Protein AF-A0A0C5EHD9-F1 (afdb_monomer_lite)

Sequence (190 aa):
MLLEYIDVTRSIQIRRLKRRKIGFKDLDWLFCTREGFKMAPSTVSQLFSDLRAEAGLTERVSAHMLRHRYITLQVMARLRSLSSRGSIGVEALTTVLSKVASLSGHSSLDSMWRYVDWAYEELEVEYKDSANVAAEAMSVIEALMGEAKSSENRALAESILIVKEALLQLRTKSYELPSVVAHSLRGSAT

pLDDT: mean 83.18, std 13.81, range [35.44, 97.44]

Radius of gyration: 26.2 Å; chains: 1; bounding box: 70×34×64 Å

Secondary structure (DSSP, 8-state):
-HHHIIIIIIHHHHHHHHHH-TT------SSB-TTSSBPPHHHHHHHHHHHHHHTT--S---HHHHHHHHHHHHHHHHHHHHHTTS---HHHHHHHHHHHHHHHT-S-SGGGHHHHHHHHHHHHHHHHHHHHHHHHHHHHHHHHHHHHHHTT-HHHHHHHHHHHHHHHHHHHTS--PPPGGGSTTTTT--

Structure (mmCIF, N/CA/C/O backbone):
data_AF-A0A0C5EHD9-F1
#
_entry.id   AF-A0A0C5EHD9-F1
#
loop_
_atom_site.group_PDB
_atom_site.id
_atom_site.type_symbol
_atom_site.label_atom_id
_atom_site.label_alt_id
_atom_site.label_comp_id
_atom_site.label_asym_id
_atom_site.label_entity_id
_atom_site.label_seq_id
_atom_site.pdbx_PDB_ins_code
_atom_site.Cartn_x
_atom_site.Cartn_y
_atom_site.Cartn_z
_atom_site.occupancy
_atom_site.B_iso_or_equiv
_atom_site.auth_seq_id
_atom_site.auth_comp_id
_atom_site.auth_asym_id
_atom_site.auth_atom_id
_atom_site.pdbx_PDB_model_num
ATOM 1 N N . MET A 1 1 ? -6.477 -11.840 -16.242 1.00 62.47 1 MET A N 1
ATOM 2 C CA . MET A 1 1 ? -5.839 -10.519 -16.015 1.00 62.47 1 MET A CA 1
ATOM 3 C C . MET A 1 1 ? -4.345 -10.458 -16.345 1.00 62.47 1 MET A C 1
ATOM 5 O O . MET A 1 1 ? -4.051 -9.958 -17.417 1.00 62.47 1 MET A O 1
ATOM 9 N N . LEU A 1 2 ? -3.384 -10.931 -15.527 1.00 67.69 2 LEU A N 1
ATOM 10 C CA . LEU A 1 2 ? -1.952 -10.776 -15.887 1.00 67.69 2 LEU A CA 1
ATOM 11 C C . LEU A 1 2 ? -1.511 -11.731 -17.011 1.00 67.69 2 LEU A C 1
ATOM 13 O O . LEU A 1 2 ? -0.945 -11.287 -18.003 1.00 67.69 2 LEU A O 1
ATOM 17 N N . LEU A 1 3 ? -1.822 -13.025 -16.882 1.00 75.56 3 LEU A N 1
ATOM 18 C CA . LEU A 1 3 ? -1.534 -14.029 -17.918 1.00 75.56 3 LEU A CA 1
ATOM 19 C C . LEU A 1 3 ? -2.230 -13.680 -19.237 1.00 75.56 3 LEU A C 1
ATOM 21 O O . LEU A 1 3 ? -1.619 -13.676 -20.290 1.00 75.56 3 LEU A O 1
ATOM 25 N N . GLU A 1 4 ? -3.476 -13.231 -19.154 1.00 82.19 4 GLU A N 1
ATOM 26 C CA . GLU A 1 4 ? -4.246 -12.751 -20.302 1.00 82.19 4 GLU A CA 1
ATOM 27 C C . GLU A 1 4 ? -3.599 -11.544 -21.002 1.00 82.19 4 GLU A C 1
ATOM 29 O O . GLU A 1 4 ? -3.536 -11.499 -22.228 1.00 82.19 4 GLU A O 1
ATOM 34 N N . TYR A 1 5 ? -3.043 -10.587 -20.252 1.00 81.62 5 TYR A N 1
ATOM 35 C CA . TYR A 1 5 ? -2.272 -9.496 -20.847 1.00 81.62 5 T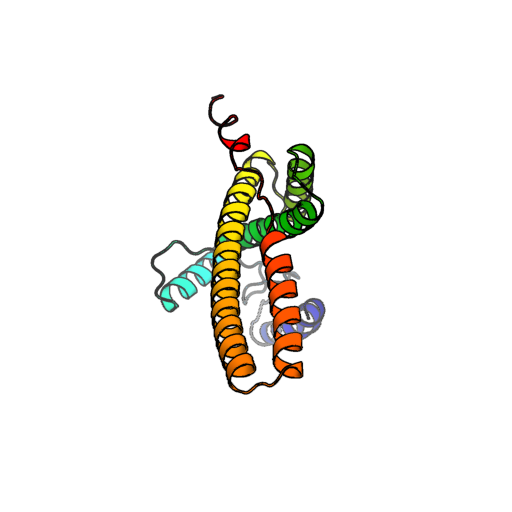YR A CA 1
ATOM 36 C C . TYR A 1 5 ? -1.020 -10.011 -21.577 1.00 81.62 5 TYR A C 1
ATOM 38 O O . TYR A 1 5 ? -0.730 -9.569 -22.692 1.00 81.62 5 TYR A O 1
ATOM 46 N N . ILE A 1 6 ? -0.287 -10.942 -20.960 1.00 81.94 6 ILE A N 1
ATOM 47 C CA . ILE A 1 6 ? 0.942 -11.522 -21.518 1.00 81.94 6 ILE A CA 1
ATOM 48 C C . ILE A 1 6 ? 0.629 -12.324 -22.788 1.00 81.94 6 ILE A C 1
ATOM 50 O O . ILE A 1 6 ? 1.285 -12.150 -23.814 1.00 81.94 6 ILE A O 1
ATOM 54 N N . ASP A 1 7 ? -0.401 -13.156 -22.753 1.00 83.50 7 ASP A N 1
ATOM 55 C CA . ASP A 1 7 ? -0.684 -14.098 -23.831 1.00 83.50 7 ASP A CA 1
ATOM 56 C C . ASP A 1 7 ? -1.449 -13.437 -24.980 1.00 83.50 7 ASP A C 1
ATOM 58 O O . ASP A 1 7 ? -1.217 -13.743 -26.153 1.00 83.50 7 ASP A O 1
ATOM 62 N N . VAL A 1 8 ? -2.327 -12.477 -24.679 1.00 86.62 8 VAL A N 1
ATOM 63 C CA . VAL A 1 8 ? -3.202 -11.840 -25.672 1.00 86.62 8 VAL A CA 1
ATOM 64 C C . VAL A 1 8 ? -2.672 -10.468 -26.070 1.00 86.62 8 VAL A C 1
ATOM 66 O O . VAL A 1 8 ? -2.323 -10.235 -27.229 1.00 86.62 8 VAL A O 1
ATOM 69 N N . THR A 1 9 ? -2.578 -9.537 -25.124 1.00 85.94 9 THR A N 1
ATOM 70 C CA . THR A 1 9 ? -2.268 -8.136 -25.442 1.00 85.94 9 THR A CA 1
ATOM 71 C C . THR A 1 9 ? -0.843 -7.975 -25.963 1.00 85.94 9 THR A C 1
ATOM 73 O O . THR A 1 9 ? -0.639 -7.362 -27.019 1.00 85.94 9 THR A O 1
ATOM 76 N N . ARG A 1 10 ? 0.148 -8.563 -25.279 1.00 87.19 10 ARG A N 1
ATOM 77 C CA . ARG A 1 10 ? 1.548 -8.522 -25.729 1.00 87.19 10 ARG A CA 1
ATOM 78 C C . ARG A 1 10 ? 1.692 -9.212 -27.082 1.00 87.19 10 ARG A C 1
ATOM 80 O O . ARG A 1 10 ? 2.280 -8.627 -27.990 1.00 87.19 10 ARG A O 1
ATOM 87 N N . SER A 1 11 ? 1.122 -10.406 -27.266 1.00 86.31 11 SER A N 1
ATOM 88 C CA . SER A 1 11 ? 1.258 -11.143 -28.531 1.00 86.31 11 SER A CA 1
ATOM 89 C C . SER A 1 11 ? 0.690 -10.363 -29.726 1.00 86.31 11 SER A C 1
ATOM 91 O O . SER A 1 11 ? 1.318 -10.313 -30.789 1.00 86.31 11 SER A O 1
ATOM 93 N N . ILE A 1 12 ? -0.438 -9.665 -29.549 1.00 89.19 12 ILE A N 1
ATOM 94 C CA . ILE A 1 12 ? -1.011 -8.770 -30.563 1.00 89.19 12 ILE A CA 1
ATOM 95 C C . ILE A 1 12 ? -0.055 -7.613 -30.880 1.00 89.19 12 ILE A C 1
ATOM 97 O O . ILE A 1 12 ? 0.177 -7.319 -32.058 1.00 89.19 12 ILE A O 1
ATOM 101 N N . GLN A 1 13 ? 0.515 -6.956 -29.866 1.00 88.25 13 GLN A N 1
ATOM 102 C CA . GLN A 1 13 ? 1.453 -5.851 -30.082 1.00 88.25 13 GLN A CA 1
ATOM 103 C C . GLN A 1 13 ? 2.728 -6.303 -30.801 1.00 88.25 13 GLN A C 1
ATOM 105 O O . GLN A 1 13 ? 3.129 -5.676 -31.781 1.00 88.25 13 GLN A O 1
ATOM 110 N N . ILE A 1 14 ? 3.311 -7.429 -30.393 1.00 89.06 14 ILE A N 1
ATOM 111 C CA . ILE A 1 14 ? 4.497 -8.004 -31.035 1.00 89.06 14 ILE A CA 1
ATOM 112 C C . ILE A 1 14 ? 4.215 -8.337 -32.503 1.00 89.06 14 ILE A C 1
ATOM 114 O O . ILE A 1 14 ? 4.997 -7.973 -33.381 1.00 89.06 14 ILE A O 1
ATOM 118 N N . ARG A 1 15 ? 3.072 -8.970 -32.808 1.00 89.06 15 ARG A N 1
ATOM 119 C CA . ARG A 1 15 ? 2.665 -9.251 -34.198 1.00 89.06 15 ARG A CA 1
ATOM 120 C C . ARG A 1 15 ? 2.550 -7.970 -35.027 1.00 89.06 15 ARG A C 1
ATOM 122 O O . ARG A 1 15 ? 2.913 -7.980 -36.201 1.00 89.06 15 ARG A O 1
ATOM 129 N N . ARG A 1 16 ? 2.057 -6.872 -34.441 1.00 89.25 16 ARG A N 1
ATOM 130 C CA . ARG A 1 16 ? 1.984 -5.560 -35.111 1.00 89.25 16 ARG A CA 1
ATOM 131 C C . ARG A 1 16 ? 3.375 -4.970 -35.358 1.00 89.25 16 ARG A C 1
ATOM 133 O O . ARG A 1 16 ? 3.613 -4.461 -36.449 1.00 89.25 16 ARG A O 1
ATOM 140 N N . LEU A 1 17 ? 4.287 -5.059 -34.391 1.00 89.31 17 LEU A N 1
ATOM 141 C CA . LEU A 1 17 ? 5.658 -4.550 -34.520 1.00 89.31 17 LEU A CA 1
ATOM 142 C C . LEU A 1 17 ? 6.466 -5.336 -35.562 1.00 89.31 17 LEU A C 1
ATOM 144 O O . LEU A 1 17 ? 7.068 -4.715 -36.438 1.00 89.31 17 LEU A O 1
ATOM 148 N N . LYS A 1 18 ? 6.373 -6.675 -35.555 1.00 89.12 18 LYS A N 1
ATOM 149 C CA . LYS A 1 18 ? 6.997 -7.562 -36.558 1.00 89.12 18 LYS A CA 1
ATOM 150 C C . LYS A 1 18 ? 6.604 -7.198 -37.992 1.00 89.12 18 LYS A C 1
ATOM 152 O O . LYS A 1 18 ? 7.449 -7.215 -38.876 1.00 89.12 18 LYS A O 1
ATOM 157 N N . ARG A 1 19 ? 5.334 -6.844 -38.226 1.00 88.56 19 ARG A N 1
ATOM 158 C CA . ARG A 1 19 ? 4.851 -6.439 -39.561 1.00 88.56 19 ARG A CA 1
ATOM 159 C C . ARG A 1 19 ? 5.320 -5.048 -39.983 1.00 88.56 19 ARG A C 1
ATOM 161 O O . ARG A 1 19 ? 5.456 -4.800 -41.172 1.00 88.56 19 ARG A O 1
ATOM 168 N N . ARG A 1 20 ? 5.493 -4.124 -39.033 1.00 86.25 20 ARG A N 1
ATOM 169 C CA . ARG A 1 20 ? 5.778 -2.708 -39.321 1.00 86.25 20 ARG A CA 1
ATOM 170 C C . ARG A 1 20 ? 7.266 -2.391 -39.436 1.00 86.25 20 ARG A C 1
ATOM 172 O O . ARG A 1 20 ? 7.603 -1.404 -40.080 1.00 86.25 20 ARG A O 1
ATOM 179 N N . LYS A 1 21 ? 8.143 -3.162 -38.785 1.00 82.25 21 LYS A N 1
ATOM 180 C CA . LYS A 1 21 ? 9.564 -2.820 -38.655 1.00 82.25 21 LYS A CA 1
ATOM 181 C C . LYS A 1 21 ? 10.464 -3.969 -39.098 1.00 82.25 21 LYS A C 1
ATOM 183 O O . LYS A 1 21 ? 10.548 -5.003 -38.438 1.00 82.25 21 LYS A O 1
ATOM 188 N N . ILE A 1 22 ? 11.181 -3.742 -40.196 1.00 77.81 22 ILE A N 1
ATOM 189 C CA . ILE A 1 22 ? 12.246 -4.631 -40.665 1.00 77.81 22 ILE A CA 1
ATOM 190 C C . ILE A 1 22 ? 13.335 -4.678 -39.582 1.00 77.81 22 ILE A C 1
ATOM 192 O O . ILE A 1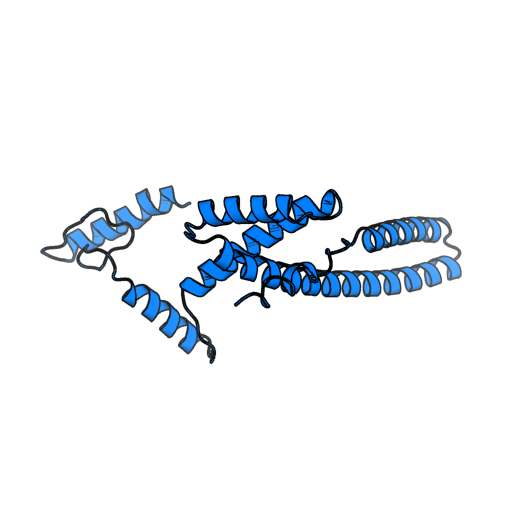 22 ? 13.771 -3.639 -39.088 1.00 77.81 22 ILE A O 1
ATOM 196 N N . GLY A 1 23 ? 13.736 -5.885 -39.177 1.00 81.00 23 GLY A N 1
ATOM 197 C CA . GLY A 1 23 ? 14.763 -6.096 -38.150 1.00 81.00 23 GLY A CA 1
ATOM 198 C C . GLY A 1 23 ? 14.263 -6.137 -36.701 1.00 81.00 23 GLY A C 1
ATOM 199 O O . GLY A 1 23 ? 15.088 -6.236 -35.795 1.00 81.00 23 GLY A O 1
ATOM 200 N N . PHE A 1 24 ? 12.948 -6.098 -36.454 1.00 87.88 24 PHE A N 1
ATOM 201 C CA . PHE A 1 24 ? 12.396 -6.358 -35.120 1.00 87.88 24 PHE A CA 1
ATOM 202 C C . PHE A 1 24 ? 12.767 -7.770 -34.633 1.00 87.88 24 PHE A C 1
ATOM 204 O O . PHE A 1 24 ? 12.540 -8.751 -35.347 1.00 87.88 24 PHE A O 1
ATOM 211 N N . LYS A 1 25 ? 13.278 -7.885 -33.400 1.00 86.88 25 LYS A N 1
ATOM 212 C CA . LYS A 1 25 ? 13.608 -9.170 -32.766 1.00 86.88 25 LYS A CA 1
ATOM 213 C C . LYS A 1 25 ? 12.867 -9.310 -31.445 1.00 86.88 25 LYS A C 1
ATOM 215 O O . LYS A 1 25 ? 13.070 -8.516 -30.537 1.00 86.88 25 LYS A O 1
ATOM 220 N N . ASP A 1 26 ? 12.032 -10.337 -31.336 1.00 89.31 26 ASP A N 1
ATOM 221 C CA . ASP A 1 26 ? 11.373 -10.672 -30.074 1.00 89.31 26 ASP A CA 1
ATOM 222 C C . ASP A 1 26 ? 12.341 -11.481 -29.206 1.00 89.31 26 ASP A C 1
ATOM 224 O O . ASP A 1 26 ? 12.677 -12.606 -29.563 1.00 89.31 26 ASP A O 1
ATOM 228 N N . LEU A 1 27 ? 12.830 -10.882 -28.120 1.00 89.69 27 LEU A N 1
ATOM 229 C CA . LEU A 1 27 ? 13.724 -11.526 -27.147 1.00 89.69 27 LEU A CA 1
ATOM 230 C C . LEU A 1 27 ? 12.968 -11.962 -25.879 1.00 89.69 27 LEU A C 1
ATOM 232 O O . LEU A 1 27 ? 13.560 -12.034 -24.806 1.00 89.69 27 LEU A O 1
ATOM 236 N N . ASP A 1 28 ? 11.649 -12.149 -25.984 1.00 88.19 28 ASP A N 1
ATOM 237 C CA . ASP A 1 28 ? 10.752 -12.602 -24.912 1.00 88.19 28 ASP A CA 1
ATOM 238 C C . ASP A 1 28 ? 10.717 -11.722 -23.651 1.00 88.19 28 ASP A C 1
ATOM 240 O O . ASP A 1 28 ? 10.179 -12.096 -22.609 1.00 88.19 28 ASP A O 1
ATOM 244 N N . TRP A 1 29 ? 11.196 -10.479 -23.746 1.00 90.62 29 TRP A N 1
ATOM 245 C CA . TRP A 1 29 ? 10.979 -9.489 -22.696 1.00 90.62 29 TRP A CA 1
ATOM 246 C C . TRP A 1 29 ? 9.499 -9.112 -22.624 1.00 90.62 29 TRP A C 1
ATOM 248 O O . TRP A 1 29 ? 8.881 -8.755 -23.634 1.00 90.62 29 TRP A O 1
ATOM 258 N N . LEU A 1 30 ? 8.930 -9.148 -21.415 1.00 88.31 30 LEU A N 1
ATOM 259 C CA . LEU A 1 30 ? 7.560 -8.692 -21.176 1.00 88.31 30 LEU A CA 1
ATOM 260 C C . LEU A 1 30 ? 7.418 -7.196 -21.483 1.00 88.31 30 LEU A C 1
ATOM 262 O O . LEU A 1 30 ? 6.511 -6.796 -22.208 1.00 88.31 30 LEU A O 1
ATOM 266 N N . PHE A 1 31 ? 8.355 -6.393 -20.978 1.00 88.81 31 PHE A N 1
ATOM 267 C CA . PHE A 1 31 ? 8.463 -4.977 -21.301 1.00 88.81 31 PHE A CA 1
ATOM 268 C C . PHE A 1 31 ? 9.651 -4.748 -22.232 1.00 88.81 31 PHE A C 1
ATOM 270 O O . PHE A 1 31 ? 10.812 -4.884 -21.830 1.00 88.81 31 PHE A O 1
ATOM 277 N N . CYS A 1 32 ? 9.354 -4.398 -23.478 1.00 88.50 32 CYS A N 1
ATOM 278 C CA . CYS A 1 32 ? 10.352 -4.211 -24.517 1.00 88.50 32 CYS A CA 1
ATOM 279 C C . CYS A 1 32 ? 10.203 -2.861 -25.224 1.00 88.50 32 CYS A C 1
ATOM 281 O O . CYS A 1 32 ? 9.137 -2.242 -25.219 1.00 88.50 32 CYS A O 1
ATOM 283 N N . THR A 1 33 ? 11.278 -2.407 -25.862 1.00 89.00 33 THR A N 1
ATOM 284 C CA . THR A 1 33 ? 11.243 -1.253 -26.762 1.00 89.00 33 THR A CA 1
ATOM 285 C C . THR A 1 33 ? 10.509 -1.607 -28.061 1.00 89.00 33 THR A C 1
ATOM 287 O O . THR A 1 33 ? 10.153 -2.763 -28.312 1.00 89.00 33 THR A O 1
ATOM 290 N N . ARG A 1 34 ? 10.311 -0.620 -28.943 1.00 87.19 34 ARG A N 1
ATOM 291 C CA . ARG A 1 34 ? 9.690 -0.839 -30.263 1.00 87.19 34 ARG A CA 1
ATOM 292 C C . ARG A 1 34 ? 10.542 -1.713 -31.193 1.00 87.19 34 ARG A C 1
ATOM 294 O O . ARG A 1 34 ? 10.043 -2.176 -32.212 1.00 87.19 34 ARG A O 1
ATOM 301 N N . GLU A 1 35 ? 11.807 -1.926 -30.852 1.00 88.06 35 GLU A N 1
ATOM 302 C CA . GLU A 1 35 ? 12.767 -2.798 -31.533 1.00 88.06 35 GLU A CA 1
ATOM 303 C C . GLU A 1 35 ? 12.764 -4.229 -30.968 1.00 88.06 35 GLU A C 1
ATOM 305 O O . GLU A 1 35 ? 13.301 -5.129 -31.612 1.00 88.06 35 GLU A O 1
ATOM 310 N N . GLY A 1 36 ? 12.152 -4.434 -29.794 1.00 87.56 36 GLY A N 1
ATOM 311 C CA . GLY A 1 36 ? 12.081 -5.720 -29.094 1.00 87.56 36 GLY A CA 1
ATOM 312 C C . GLY A 1 36 ? 13.193 -5.957 -28.063 1.00 87.56 36 GLY A C 1
ATOM 313 O O . GLY A 1 36 ? 13.245 -7.015 -27.434 1.00 87.56 36 GLY A O 1
ATOM 314 N N . PHE A 1 37 ? 14.051 -4.962 -27.819 1.00 90.12 37 PHE A N 1
ATOM 315 C CA . PHE A 1 37 ? 15.048 -5.012 -26.746 1.00 90.12 37 PHE A CA 1
ATOM 316 C C . PHE A 1 37 ? 14.419 -4.790 -25.371 1.00 90.12 37 PHE A C 1
ATOM 318 O O . PHE A 1 37 ? 13.337 -4.218 -25.258 1.00 90.12 37 PHE A O 1
ATOM 325 N N . LYS A 1 38 ? 15.120 -5.199 -24.310 1.00 93.50 38 LYS A N 1
ATOM 326 C CA . LYS A 1 38 ? 14.713 -4.932 -22.926 1.00 93.50 38 LYS A CA 1
ATOM 327 C C . LYS A 1 38 ? 14.526 -3.429 -22.708 1.00 93.50 38 LYS A C 1
ATOM 329 O O . LYS A 1 38 ? 15.408 -2.639 -23.037 1.00 93.50 38 LYS A O 1
ATOM 334 N N . MET A 1 39 ? 13.398 -3.042 -22.119 1.00 93.69 39 MET A N 1
ATOM 335 C CA . MET A 1 39 ? 13.168 -1.652 -21.730 1.00 93.69 39 MET A CA 1
ATOM 336 C C . MET A 1 39 ? 14.191 -1.203 -20.676 1.00 93.69 39 MET A C 1
ATOM 338 O O . MET A 1 39 ? 14.454 -1.917 -19.703 1.00 93.69 39 MET A O 1
ATOM 342 N N . ALA A 1 40 ? 14.763 -0.014 -20.864 1.00 94.56 40 ALA A N 1
ATOM 343 C CA . ALA A 1 40 ? 15.726 0.548 -19.927 1.00 94.56 40 ALA A CA 1
ATOM 344 C C . ALA A 1 40 ? 15.027 1.043 -18.644 1.00 94.56 40 ALA A C 1
ATOM 346 O O . ALA A 1 40 ? 13.927 1.595 -18.722 1.00 94.56 40 ALA A O 1
ATOM 347 N N . PRO A 1 41 ? 15.660 0.931 -17.460 1.00 94.12 41 PRO A N 1
ATOM 348 C CA . PRO A 1 41 ? 15.107 1.490 -16.223 1.00 94.12 41 PRO A CA 1
ATOM 349 C C . PRO A 1 41 ? 14.845 3.000 -16.303 1.00 94.12 41 PRO A C 1
ATOM 351 O O . PRO A 1 41 ? 13.863 3.484 -15.747 1.00 94.12 41 PRO A O 1
ATOM 354 N N . SER A 1 42 ? 15.682 3.736 -17.044 1.00 95.56 42 SER A N 1
ATOM 355 C CA . SER A 1 42 ? 15.513 5.175 -17.278 1.00 95.56 42 SER A CA 1
ATOM 356 C C . SER A 1 42 ? 14.195 5.512 -17.970 1.00 95.56 42 SER A C 1
ATOM 358 O O . SER A 1 42 ? 13.625 6.557 -17.680 1.00 95.56 42 SER A O 1
ATOM 360 N N . THR A 1 43 ? 13.665 4.621 -18.816 1.00 95.19 43 THR A N 1
ATOM 361 C CA . THR A 1 43 ? 12.347 4.796 -19.437 1.00 95.19 43 THR A CA 1
ATOM 362 C C . THR A 1 43 ? 11.248 4.848 -18.380 1.00 95.19 43 THR A C 1
ATOM 364 O O . THR A 1 43 ? 10.396 5.725 -18.434 1.00 95.19 43 THR A O 1
ATOM 367 N N . VAL A 1 44 ? 11.284 3.959 -17.382 1.00 94.81 44 VAL A N 1
ATOM 368 C CA . VAL A 1 44 ? 10.308 3.979 -16.280 1.00 94.81 44 VAL A CA 1
ATOM 369 C C . VAL A 1 44 ? 10.476 5.243 -15.443 1.00 94.81 44 VAL A C 1
ATOM 371 O O . VAL A 1 44 ? 9.487 5.891 -15.125 1.00 94.81 44 VAL A O 1
ATOM 374 N N . SER A 1 45 ? 11.713 5.630 -15.123 1.00 94.88 45 SER A N 1
ATOM 375 C CA . SER A 1 45 ? 11.970 6.881 -14.400 1.00 94.88 45 SER A CA 1
ATOM 376 C C . SER A 1 45 ? 11.408 8.097 -15.140 1.00 94.88 45 SER A C 1
ATOM 378 O O . SER A 1 45 ? 10.760 8.930 -14.514 1.00 94.88 45 SER A O 1
ATOM 380 N N . GLN A 1 46 ? 11.598 8.167 -16.462 1.00 95.56 46 GLN A N 1
ATOM 381 C CA . GLN A 1 46 ? 11.070 9.251 -17.286 1.00 95.56 46 GLN A CA 1
ATOM 382 C C . GLN A 1 46 ? 9.541 9.274 -17.274 1.00 95.56 46 GLN A C 1
ATOM 384 O O . GLN A 1 46 ? 8.971 10.331 -17.045 1.00 95.56 46 GLN A O 1
ATOM 389 N N . LEU A 1 47 ? 8.880 8.117 -17.404 1.00 95.69 47 LEU A N 1
ATOM 390 C CA . LEU A 1 47 ? 7.417 8.042 -17.323 1.00 95.69 47 LEU A CA 1
ATOM 391 C C . LEU A 1 47 ? 6.880 8.622 -16.005 1.00 95.69 47 LEU A C 1
ATOM 393 O O . LEU A 1 47 ? 5.882 9.333 -16.012 1.00 95.69 47 LEU A O 1
ATOM 397 N N . PHE A 1 48 ? 7.540 8.358 -14.872 1.00 96.25 48 PHE A N 1
ATOM 398 C CA . PHE A 1 48 ? 7.146 8.953 -13.588 1.00 96.25 48 PHE A CA 1
ATOM 399 C C . PHE A 1 48 ? 7.427 10.459 -13.522 1.00 96.25 48 PHE A C 1
ATOM 401 O O . PHE A 1 48 ? 6.638 11.181 -12.916 1.00 96.25 48 PHE A O 1
ATOM 408 N N . SER A 1 49 ? 8.513 10.942 -14.133 1.00 95.19 49 SER A N 1
ATOM 409 C CA . SER A 1 49 ? 8.776 12.384 -14.249 1.00 95.19 49 SER A CA 1
ATOM 410 C C . SER A 1 49 ? 7.724 13.092 -15.104 1.00 95.19 49 SER A C 1
ATOM 412 O O . SER A 1 49 ? 7.255 14.157 -14.713 1.00 95.19 49 SER A O 1
ATOM 414 N N . ASP A 1 50 ? 7.316 12.489 -16.221 1.00 96.44 50 ASP A N 1
ATOM 415 C CA . ASP A 1 50 ? 6.284 13.036 -17.107 1.00 96.44 50 ASP A CA 1
ATOM 416 C C . ASP A 1 50 ? 4.927 13.078 -16.388 1.00 96.44 50 ASP A C 1
ATOM 418 O O . ASP A 1 50 ? 4.270 14.115 -16.361 1.00 96.44 50 ASP A O 1
ATOM 422 N N . LEU A 1 51 ? 4.548 11.985 -15.710 1.00 96.31 51 LEU A N 1
ATOM 423 C CA . LEU A 1 51 ? 3.330 11.928 -14.892 1.00 96.31 51 LEU A CA 1
ATOM 424 C C . LEU A 1 51 ? 3.332 12.967 -13.767 1.00 96.31 51 LEU A C 1
ATOM 426 O O . LEU A 1 51 ? 2.305 13.575 -13.487 1.00 96.31 51 LEU A O 1
ATOM 430 N N . ARG A 1 52 ? 4.481 13.174 -13.116 1.00 95.62 52 ARG A N 1
ATOM 431 C CA . ARG A 1 52 ? 4.639 14.194 -12.075 1.00 95.62 52 ARG A CA 1
ATOM 432 C C . ARG A 1 52 ? 4.405 15.597 -12.634 1.00 95.62 52 ARG A C 1
ATOM 434 O O . ARG A 1 52 ? 3.713 16.381 -11.988 1.00 95.62 52 ARG A O 1
ATOM 441 N N . ALA A 1 53 ? 4.996 15.906 -13.789 1.00 96.31 53 ALA A N 1
ATOM 442 C CA . ALA A 1 53 ? 4.851 17.206 -14.433 1.00 96.31 53 ALA A CA 1
ATOM 443 C C . ALA A 1 53 ? 3.391 17.467 -14.829 1.00 96.31 53 ALA A C 1
ATOM 445 O O . ALA A 1 53 ? 2.860 18.527 -14.513 1.00 96.31 53 ALA A O 1
ATOM 446 N N . GLU A 1 54 ? 2.733 16.473 -15.428 1.00 97.44 54 GLU A N 1
ATOM 447 C CA . GLU A 1 54 ? 1.324 16.558 -15.826 1.00 97.44 54 GLU A CA 1
ATOM 448 C C . GLU A 1 54 ? 0.385 16.724 -14.620 1.00 97.44 54 GLU A C 1
ATOM 450 O O . GLU A 1 54 ? -0.580 17.478 -14.669 1.00 97.44 54 GLU A O 1
ATOM 455 N N . ALA A 1 55 ? 0.690 16.060 -13.502 1.00 96.56 55 ALA A N 1
ATOM 456 C CA . ALA A 1 55 ? -0.084 16.172 -12.267 1.00 96.56 55 ALA A CA 1
ATOM 457 C C . ALA A 1 55 ? 0.191 17.465 -11.470 1.00 96.56 55 ALA A C 1
ATOM 459 O O . ALA A 1 55 ? -0.434 17.675 -10.432 1.00 96.56 55 ALA A O 1
ATOM 460 N N . GLY A 1 56 ? 1.136 18.311 -11.901 1.00 96.62 56 GLY A N 1
ATOM 461 C CA . GLY A 1 56 ? 1.508 19.538 -11.188 1.00 96.62 56 GLY A CA 1
ATOM 462 C C . GLY A 1 56 ? 2.199 19.303 -9.837 1.00 96.62 56 GLY A C 1
ATOM 463 O O . GLY A 1 56 ? 2.160 20.175 -8.970 1.00 96.62 56 GLY A O 1
ATOM 464 N N . LEU A 1 57 ? 2.822 18.137 -9.633 1.00 95.06 57 LEU A N 1
ATOM 465 C CA . LEU A 1 57 ? 3.435 17.761 -8.354 1.00 95.06 57 LEU A CA 1
ATOM 466 C C . LEU A 1 57 ? 4.869 18.295 -8.228 1.00 95.06 57 LEU A C 1
ATOM 468 O O . LEU A 1 57 ? 5.736 18.061 -9.081 1.00 95.06 57 LEU A O 1
ATOM 472 N N . THR A 1 58 ? 5.155 18.971 -7.116 1.00 93.50 58 THR A N 1
ATOM 473 C CA . THR A 1 58 ? 6.468 19.594 -6.868 1.00 93.50 58 THR A CA 1
ATOM 474 C C . THR A 1 58 ? 7.429 18.677 -6.117 1.00 93.50 58 THR A C 1
ATOM 476 O O . THR A 1 58 ? 8.641 18.886 -6.149 1.00 93.50 58 THR A O 1
ATOM 479 N N . GLU A 1 59 ? 6.922 17.605 -5.527 1.00 93.00 59 GLU A N 1
ATOM 480 C CA . GLU A 1 59 ? 7.662 16.640 -4.731 1.00 93.00 59 GLU A CA 1
ATOM 481 C C . GLU A 1 59 ? 8.368 15.603 -5.609 1.00 93.00 59 GLU A C 1
ATOM 483 O O . GLU A 1 59 ? 8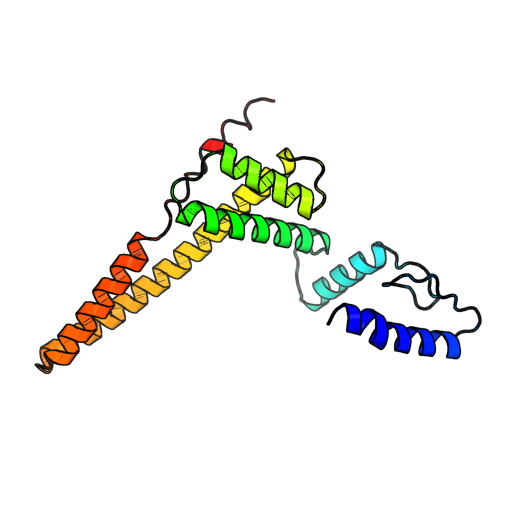.049 15.390 -6.780 1.00 93.00 59 GLU A O 1
ATOM 488 N N . ARG A 1 60 ? 9.351 14.899 -5.040 1.00 90.12 60 ARG A N 1
ATOM 489 C CA . ARG A 1 60 ? 9.991 13.778 -5.732 1.00 90.12 60 ARG A CA 1
ATOM 490 C C . ARG A 1 60 ? 8.963 12.666 -5.951 1.00 90.12 60 ARG A C 1
ATOM 492 O O . ARG A 1 60 ? 8.350 12.209 -4.998 1.00 90.12 60 ARG A O 1
ATOM 499 N N . VAL A 1 61 ? 8.859 12.181 -7.187 1.00 92.62 61 VAL A N 1
ATOM 500 C CA . VAL A 1 61 ? 8.001 11.054 -7.578 1.00 92.62 61 VAL A CA 1
ATOM 501 C C . VAL A 1 61 ? 8.848 10.034 -8.335 1.00 92.62 61 VAL A C 1
ATOM 503 O O . VAL A 1 61 ? 9.623 10.390 -9.220 1.00 92.62 61 VAL A O 1
ATOM 506 N N . SER A 1 62 ? 8.759 8.756 -7.963 1.00 94.88 62 SER A N 1
ATOM 507 C CA . SER A 1 62 ? 9.461 7.672 -8.660 1.00 94.88 62 SER A CA 1
ATOM 508 C C . SER A 1 62 ? 8.780 6.325 -8.441 1.00 94.88 62 SER A C 1
ATOM 510 O O . SER A 1 62 ? 8.118 6.114 -7.425 1.00 94.88 62 SER A O 1
ATOM 512 N N . ALA A 1 63 ? 9.036 5.365 -9.332 1.00 93.75 63 ALA A N 1
ATOM 513 C CA . ALA A 1 63 ? 8.563 3.990 -9.170 1.00 93.75 63 ALA A CA 1
ATOM 514 C C . ALA A 1 63 ? 9.013 3.347 -7.840 1.00 93.75 63 ALA A C 1
ATOM 516 O O . ALA A 1 63 ? 8.307 2.511 -7.279 1.00 93.75 63 ALA A O 1
ATOM 517 N N . HIS A 1 64 ? 10.167 3.753 -7.295 1.00 92.25 64 HIS A N 1
ATOM 518 C CA . HIS A 1 64 ? 10.664 3.234 -6.018 1.00 92.25 64 HIS A CA 1
ATOM 519 C C . HIS A 1 64 ? 9.784 3.650 -4.826 1.00 92.25 64 HIS A C 1
ATOM 521 O O . HIS A 1 64 ? 9.682 2.915 -3.848 1.00 92.25 64 HIS A O 1
ATOM 527 N N . MET A 1 65 ? 9.068 4.774 -4.920 1.00 92.19 65 MET A N 1
ATOM 528 C CA . MET A 1 65 ? 8.114 5.179 -3.881 1.00 92.19 65 MET A CA 1
ATOM 529 C C . MET A 1 65 ? 6.895 4.261 -3.829 1.00 92.19 65 MET A C 1
ATOM 531 O O . MET A 1 65 ? 6.404 3.974 -2.742 1.00 92.19 65 MET A O 1
ATOM 535 N N . LEU A 1 66 ? 6.460 3.712 -4.968 1.00 93.19 66 LEU A N 1
ATOM 536 C CA . LEU A 1 66 ? 5.416 2.684 -4.975 1.00 93.19 66 LEU A CA 1
ATOM 537 C C . LEU A 1 66 ? 5.886 1.406 -4.278 1.00 93.19 66 LEU A C 1
ATOM 539 O O . LEU A 1 66 ? 5.106 0.768 -3.574 1.00 93.19 66 LEU A O 1
ATOM 543 N N . ARG A 1 67 ? 7.171 1.053 -4.417 1.00 92.00 67 ARG A N 1
ATOM 544 C CA . ARG A 1 67 ? 7.768 -0.049 -3.654 1.00 92.00 67 ARG A CA 1
ATOM 545 C C . ARG A 1 67 ? 7.740 0.246 -2.154 1.00 92.00 67 ARG A C 1
ATOM 547 O O . ARG A 1 67 ? 7.329 -0.633 -1.401 1.00 92.00 67 ARG A O 1
ATOM 554 N N . HIS A 1 68 ? 8.118 1.452 -1.725 1.00 92.81 68 HIS A N 1
ATOM 555 C CA . HIS A 1 68 ? 8.002 1.846 -0.319 1.00 92.81 68 HIS A CA 1
ATOM 556 C C . HIS A 1 68 ? 6.555 1.739 0.179 1.00 92.81 68 HIS A C 1
ATOM 558 O O . HIS A 1 68 ? 6.315 1.067 1.178 1.00 92.81 68 HIS A O 1
ATOM 564 N N . ARG A 1 69 ? 5.586 2.297 -0.563 1.00 94.31 69 ARG A N 1
ATOM 565 C CA . ARG A 1 69 ? 4.161 2.238 -0.203 1.00 94.31 69 ARG A CA 1
ATOM 566 C C . ARG A 1 69 ? 3.656 0.804 -0.097 1.00 94.31 69 ARG A C 1
ATOM 568 O O . ARG A 1 69 ? 2.975 0.473 0.866 1.00 94.31 69 ARG A O 1
ATOM 575 N N . TYR A 1 70 ? 4.010 -0.053 -1.054 1.00 94.88 70 TYR A N 1
ATOM 576 C CA . TYR A 1 70 ? 3.660 -1.470 -1.010 1.00 94.88 70 TYR A CA 1
ATOM 577 C C . TYR A 1 70 ? 4.156 -2.122 0.284 1.00 94.88 70 TYR A C 1
ATOM 579 O O . TYR A 1 70 ? 3.393 -2.814 0.951 1.00 94.88 70 TYR A O 1
ATOM 587 N N . ILE A 1 71 ? 5.409 -1.880 0.668 1.00 94.69 71 ILE A N 1
ATOM 588 C CA . ILE A 1 71 ? 5.992 -2.471 1.876 1.00 94.69 71 ILE A CA 1
ATOM 589 C C . ILE A 1 71 ? 5.292 -1.955 3.130 1.00 94.69 71 ILE A C 1
ATOM 591 O O . ILE A 1 71 ? 4.896 -2.777 3.955 1.00 94.69 71 ILE A O 1
ATOM 595 N N . THR A 1 72 ? 5.072 -0.641 3.246 1.00 94.38 72 THR A N 1
ATOM 596 C CA . THR A 1 72 ? 4.319 -0.052 4.363 1.00 94.38 72 THR A CA 1
ATOM 597 C C . THR A 1 72 ? 2.945 -0.706 4.496 1.00 94.38 72 THR A C 1
ATOM 599 O O . THR A 1 72 ? 2.608 -1.194 5.569 1.00 94.38 72 THR A O 1
ATOM 602 N N . LEU A 1 73 ? 2.189 -0.843 3.400 1.00 94.62 73 LEU A N 1
ATOM 603 C CA . LEU A 1 73 ? 0.873 -1.496 3.415 1.00 94.62 73 LEU A CA 1
ATOM 604 C C . LEU A 1 73 ? 0.947 -2.971 3.843 1.00 94.62 73 LEU A C 1
ATOM 606 O O . LEU A 1 73 ? 0.083 -3.454 4.574 1.00 94.62 73 LEU A O 1
ATOM 610 N N . GLN A 1 74 ? 1.985 -3.699 3.420 1.00 95.25 74 GLN A N 1
ATOM 611 C CA . GLN A 1 74 ? 2.203 -5.083 3.849 1.00 95.25 74 GLN A CA 1
ATOM 612 C C . GLN A 1 74 ? 2.511 -5.182 5.350 1.00 95.25 74 GLN A C 1
ATOM 614 O O . GLN A 1 74 ? 2.063 -6.138 5.996 1.00 95.25 74 GLN A O 1
ATOM 619 N N . VAL A 1 75 ? 3.261 -4.224 5.901 1.00 93.50 75 VAL A N 1
ATOM 620 C CA . VAL A 1 75 ? 3.523 -4.124 7.342 1.00 93.50 75 VAL A CA 1
ATOM 621 C C . VAL A 1 75 ? 2.231 -3.775 8.079 1.00 93.50 75 VAL A C 1
ATOM 623 O O . VAL A 1 75 ? 1.827 -4.549 8.942 1.00 93.50 75 VAL A O 1
ATOM 626 N N . MET A 1 76 ? 1.518 -2.718 7.674 1.00 91.44 76 MET A N 1
ATOM 627 C CA . MET A 1 76 ? 0.234 -2.304 8.260 1.00 91.44 76 MET A CA 1
ATOM 628 C C . MET A 1 76 ? -0.773 -3.457 8.328 1.00 91.44 76 MET A C 1
ATOM 630 O O . MET A 1 76 ? -1.328 -3.731 9.388 1.00 91.44 76 MET A O 1
ATOM 634 N N . ALA A 1 77 ? -0.976 -4.188 7.226 1.00 91.12 77 ALA A N 1
ATOM 635 C CA . ALA A 1 77 ? -1.921 -5.305 7.185 1.00 91.12 77 ALA A CA 1
ATOM 636 C C . ALA A 1 77 ? -1.579 -6.405 8.207 1.00 91.12 77 ALA A C 1
ATOM 638 O O . ALA A 1 77 ? -2.465 -6.979 8.843 1.00 91.12 77 ALA A O 1
ATOM 639 N N . ARG A 1 78 ? -0.285 -6.691 8.395 1.00 91.31 78 ARG A N 1
ATOM 640 C CA . ARG A 1 78 ? 0.185 -7.682 9.373 1.00 91.31 78 ARG A CA 1
ATOM 641 C C . ARG A 1 78 ? 0.105 -7.155 10.800 1.00 91.31 78 ARG A C 1
ATOM 643 O O . ARG A 1 78 ? -0.299 -7.914 11.676 1.00 91.31 78 ARG A O 1
ATOM 650 N N . LEU A 1 79 ? 0.425 -5.879 11.022 1.00 87.50 79 LEU A N 1
ATOM 651 C CA . LEU A 1 79 ? 0.257 -5.227 12.320 1.00 87.50 79 LEU A CA 1
ATOM 652 C C . LEU A 1 79 ? -1.205 -5.266 12.762 1.00 87.50 79 LEU A C 1
ATOM 654 O O . LEU A 1 79 ? -1.460 -5.745 13.857 1.00 87.50 79 LEU A O 1
ATOM 658 N N . ARG A 1 80 ? -2.162 -4.910 11.892 1.00 84.25 80 ARG A N 1
ATOM 659 C CA . ARG A 1 80 ? -3.606 -5.027 12.183 1.00 84.25 80 ARG A CA 1
ATOM 660 C C . ARG A 1 80 ? -4.012 -6.448 12.571 1.00 84.25 80 ARG A C 1
ATOM 662 O O . ARG A 1 80 ? -4.775 -6.667 13.511 1.00 84.25 80 ARG A O 1
ATOM 669 N N . SER A 1 81 ? -3.496 -7.440 11.844 1.00 84.75 81 SER A N 1
ATOM 670 C CA . SER A 1 81 ? -3.778 -8.840 12.159 1.00 84.75 81 SER A CA 1
ATOM 671 C C . SER A 1 81 ? -3.215 -9.252 13.521 1.00 84.75 81 SER A C 1
ATOM 673 O O . SER A 1 81 ? -3.832 -10.084 14.184 1.00 84.75 81 SER A O 1
ATOM 675 N N . LEU A 1 82 ? -2.064 -8.719 13.932 1.00 83.44 82 LEU A N 1
ATOM 676 C CA . LEU A 1 82 ? -1.447 -9.035 15.220 1.00 83.44 82 LEU A CA 1
ATOM 677 C C . LEU A 1 82 ? -2.084 -8.262 16.373 1.00 83.44 82 LEU A C 1
ATOM 679 O O . LEU A 1 82 ? -2.377 -8.866 17.397 1.00 83.44 82 LEU A O 1
ATOM 683 N N . SER A 1 83 ? -2.369 -6.974 16.187 1.00 76.81 83 SER A N 1
ATOM 684 C CA . SER A 1 83 ? -2.995 -6.122 17.200 1.00 76.81 83 SER A CA 1
ATOM 685 C C . SER A 1 83 ? -4.392 -6.616 17.581 1.00 76.81 83 SER A C 1
ATOM 687 O O . SER A 1 83 ? -4.815 -6.455 18.720 1.00 76.81 83 SER A O 1
ATOM 689 N N . SER A 1 84 ? -5.091 -7.312 16.672 1.00 70.44 84 SER A N 1
ATOM 690 C CA . SER A 1 84 ? -6.364 -7.984 16.987 1.00 70.44 84 SER A CA 1
ATOM 691 C C . SER A 1 84 ? -6.245 -9.098 18.036 1.00 70.44 84 SER A C 1
ATOM 693 O O . SER A 1 84 ? -7.257 -9.550 18.566 1.00 70.44 84 SER A O 1
ATOM 695 N N . ARG A 1 85 ? -5.020 -9.550 18.333 1.00 73.81 85 ARG A N 1
ATOM 696 C CA . ARG A 1 85 ? -4.717 -10.652 19.256 1.00 73.81 85 ARG A CA 1
ATOM 697 C C . ARG A 1 85 ? -4.055 -10.185 20.556 1.00 73.81 85 ARG A C 1
ATOM 699 O O . ARG A 1 85 ? -3.735 -11.033 21.383 1.00 73.81 85 ARG A O 1
ATOM 706 N N . GLY A 1 86 ? -3.850 -8.878 20.736 1.00 70.94 86 GLY A N 1
ATOM 707 C CA . GLY A 1 86 ? -3.197 -8.289 21.907 1.00 70.94 86 GLY A CA 1
ATOM 708 C C . GLY A 1 86 ? -1.959 -7.461 21.556 1.00 70.94 86 GLY A C 1
ATOM 709 O O . GLY A 1 86 ? -1.748 -7.081 20.402 1.00 70.94 86 GLY A O 1
ATOM 710 N N . SER A 1 87 ? -1.142 -7.168 22.569 1.00 72.12 87 SER A N 1
ATOM 711 C CA . SER A 1 87 ? 0.071 -6.364 22.415 1.00 72.12 87 SER A CA 1
ATOM 712 C C . SER A 1 87 ? 1.099 -7.045 21.504 1.00 72.12 87 SER A C 1
ATOM 714 O O . SER A 1 87 ? 1.306 -8.261 21.536 1.00 72.12 87 SER A O 1
ATOM 716 N N . ILE A 1 88 ? 1.755 -6.249 20.655 1.00 78.62 88 ILE A N 1
ATOM 717 C CA . ILE A 1 88 ? 2.733 -6.754 19.687 1.00 78.62 88 ILE A CA 1
ATOM 718 C C . ILE A 1 88 ? 4.127 -6.703 20.311 1.00 78.62 88 ILE A C 1
ATOM 720 O O . ILE A 1 88 ? 4.713 -5.635 20.470 1.00 78.62 88 ILE A O 1
ATOM 724 N N . GLY A 1 89 ? 4.676 -7.874 20.633 1.00 79.38 89 GLY A N 1
ATOM 725 C CA . GLY A 1 89 ? 6.067 -8.010 21.063 1.00 79.38 89 GLY A CA 1
ATOM 726 C C . GLY A 1 89 ? 7.072 -7.832 19.916 1.00 79.38 89 GLY A C 1
ATOM 727 O O . GLY A 1 89 ? 6.768 -8.068 18.743 1.00 79.38 89 GLY A O 1
ATOM 728 N N . VAL A 1 90 ? 8.315 -7.486 20.266 1.00 82.06 90 VAL A N 1
ATOM 729 C CA . VAL A 1 90 ? 9.422 -7.271 19.310 1.00 82.06 90 VAL A CA 1
ATOM 730 C C . VAL A 1 90 ? 9.702 -8.511 18.447 1.00 82.06 90 VAL A C 1
ATOM 732 O O . VAL A 1 90 ? 10.027 -8.381 17.267 1.00 82.06 90 VAL A O 1
ATOM 735 N N . GLU A 1 91 ? 9.536 -9.719 18.986 1.00 84.50 91 GLU A N 1
ATOM 736 C CA . GLU A 1 91 ? 9.735 -10.977 18.248 1.00 84.50 91 GLU A CA 1
ATOM 737 C C . GLU A 1 91 ? 8.693 -11.178 17.138 1.00 84.50 91 GLU A C 1
ATOM 739 O O . GLU A 1 91 ? 9.026 -11.543 16.003 1.00 84.50 91 GLU A O 1
ATOM 744 N N . ALA A 1 92 ? 7.424 -10.878 17.435 1.00 85.38 92 ALA A N 1
ATOM 745 C CA . ALA A 1 92 ? 6.341 -10.936 16.459 1.00 85.38 92 ALA A CA 1
ATOM 746 C C . ALA A 1 92 ? 6.565 -9.907 15.343 1.00 85.38 92 ALA A C 1
ATOM 748 O O . ALA A 1 92 ? 6.403 -10.215 14.159 1.00 85.38 92 ALA A O 1
ATOM 749 N N . LEU A 1 93 ? 7.020 -8.710 15.715 1.00 87.38 93 LEU A N 1
ATOM 750 C CA . LEU A 1 93 ? 7.345 -7.641 14.781 1.00 87.38 93 LEU A CA 1
ATOM 751 C C . LEU A 1 93 ? 8.533 -8.002 13.884 1.00 87.38 93 LEU A C 1
ATOM 753 O O . LEU A 1 93 ? 8.445 -7.889 12.664 1.00 87.38 93 LEU A O 1
ATOM 757 N N . THR A 1 94 ? 9.598 -8.554 14.461 1.00 88.75 94 THR A N 1
ATOM 758 C CA . THR A 1 94 ? 10.761 -9.049 13.709 1.00 88.75 94 THR A CA 1
ATOM 759 C C . THR A 1 94 ? 10.346 -10.147 12.728 1.00 88.75 94 THR A C 1
ATOM 761 O O . THR A 1 94 ? 10.766 -10.143 11.575 1.00 88.75 94 THR A O 1
ATOM 764 N N . THR A 1 95 ? 9.444 -11.046 13.132 1.00 90.69 95 THR A N 1
ATOM 765 C CA . THR A 1 95 ? 8.898 -12.089 12.249 1.00 90.69 95 THR A CA 1
ATOM 766 C C . THR A 1 95 ? 8.111 -11.497 11.078 1.00 90.69 95 THR A C 1
ATOM 768 O O . THR A 1 95 ? 8.231 -11.967 9.941 1.00 90.69 95 THR A O 1
ATOM 771 N N . VAL A 1 96 ? 7.310 -10.456 11.328 1.00 91.06 96 VAL A N 1
ATOM 772 C CA . VAL A 1 96 ? 6.614 -9.707 10.274 1.00 91.06 96 VAL A CA 1
ATOM 773 C C . VAL A 1 96 ? 7.620 -9.091 9.311 1.00 91.06 96 VAL A C 1
ATOM 775 O O . VAL A 1 96 ? 7.498 -9.302 8.102 1.00 91.06 96 VAL A O 1
ATOM 778 N N . LEU A 1 97 ? 8.635 -8.398 9.828 1.00 92.69 97 LEU A N 1
ATOM 779 C CA . LEU A 1 97 ? 9.654 -7.754 9.007 1.00 92.69 97 LEU A CA 1
ATOM 780 C C . LEU A 1 97 ? 10.441 -8.757 8.169 1.00 92.69 97 LEU A C 1
ATOM 782 O O . LEU A 1 97 ? 10.594 -8.526 6.975 1.00 92.69 97 LEU A O 1
ATOM 786 N N . SER A 1 98 ? 10.833 -9.904 8.724 1.00 92.25 98 SER A N 1
ATOM 787 C CA . SER A 1 98 ? 11.497 -10.980 7.976 1.00 92.25 98 SER A CA 1
ATOM 788 C C . SER A 1 98 ? 10.648 -11.482 6.806 1.00 92.25 98 SER A C 1
ATOM 790 O O . SER A 1 98 ? 11.142 -11.634 5.686 1.00 92.25 98 SER A O 1
ATOM 792 N N . LYS A 1 99 ? 9.342 -11.693 7.023 1.00 92.75 99 LYS A N 1
ATOM 793 C CA . LYS A 1 99 ? 8.423 -12.138 5.962 1.00 92.75 99 LYS A CA 1
ATOM 794 C C . LYS A 1 99 ? 8.253 -11.081 4.872 1.00 92.75 99 LYS A C 1
ATOM 796 O O . LYS A 1 99 ? 8.269 -11.411 3.688 1.00 92.75 99 LYS A O 1
ATOM 801 N N . VAL A 1 100 ? 8.091 -9.814 5.253 1.00 94.19 100 VAL A N 1
ATOM 802 C CA . VAL A 1 100 ? 7.933 -8.717 4.287 1.00 94.19 100 VAL A CA 1
ATOM 803 C C . VAL A 1 100 ? 9.251 -8.439 3.552 1.00 94.19 100 VAL A C 1
ATOM 805 O O . VAL A 1 100 ? 9.233 -8.152 2.353 1.00 94.19 100 VAL A O 1
ATOM 808 N N . ALA A 1 101 ? 10.396 -8.581 4.220 1.00 92.94 101 ALA A N 1
ATOM 809 C CA . ALA A 1 101 ? 11.716 -8.454 3.612 1.00 92.94 101 ALA A CA 1
ATOM 810 C C . ALA A 1 101 ? 11.925 -9.525 2.539 1.00 92.94 101 ALA A C 1
ATOM 812 O O . ALA A 1 101 ? 12.292 -9.186 1.417 1.00 92.94 101 ALA A O 1
ATOM 813 N N . SER A 1 102 ? 11.583 -10.783 2.835 1.00 92.50 102 SER A N 1
ATOM 814 C CA . SER A 1 102 ? 11.621 -11.881 1.861 1.00 92.50 102 SER A CA 1
ATOM 815 C C . SER A 1 102 ? 10.706 -11.618 0.658 1.00 92.50 102 SER A C 1
ATOM 817 O O . SER A 1 102 ? 11.149 -11.723 -0.482 1.00 92.50 102 SER A O 1
ATOM 819 N N . LEU A 1 103 ? 9.463 -11.184 0.897 1.00 92.12 103 LEU A N 1
ATOM 820 C CA . LEU A 1 103 ? 8.497 -10.889 -0.168 1.00 92.12 103 LEU A CA 1
ATOM 821 C C . LEU A 1 103 ? 8.932 -9.726 -1.068 1.00 92.12 103 LEU A C 1
ATOM 823 O O . LEU A 1 103 ? 8.681 -9.728 -2.270 1.00 92.12 103 LEU A O 1
ATOM 827 N N . SER A 1 104 ? 9.547 -8.703 -0.480 1.00 90.56 104 SER A N 1
ATOM 828 C CA . SER A 1 104 ? 9.988 -7.521 -1.217 1.00 90.56 104 SER A CA 1
ATOM 829 C C . SER A 1 104 ? 11.402 -7.672 -1.783 1.00 90.56 104 SER A C 1
ATOM 831 O O . SER A 1 104 ? 11.766 -6.907 -2.671 1.00 90.56 104 SER A O 1
ATOM 833 N N . GLY A 1 105 ? 12.203 -8.631 -1.322 1.00 87.94 105 GLY A N 1
ATOM 834 C CA . GLY A 1 105 ? 13.613 -8.773 -1.690 1.00 87.94 105 GLY A CA 1
ATOM 835 C C . GLY A 1 105 ? 14.524 -7.744 -1.009 1.00 87.94 105 GLY A C 1
ATOM 836 O O . GLY A 1 105 ? 15.432 -7.219 -1.648 1.00 87.94 105 GLY A O 1
ATOM 837 N N . HIS A 1 106 ? 14.254 -7.386 0.250 1.00 87.12 106 HIS A N 1
ATOM 838 C CA . HIS A 1 106 ? 15.191 -6.602 1.064 1.00 87.12 106 HIS A CA 1
ATOM 839 C C . HIS A 1 106 ? 16.297 -7.500 1.617 1.00 87.12 106 HIS A C 1
ATOM 841 O O . HIS A 1 106 ? 16.024 -8.570 2.153 1.00 87.12 106 HIS A O 1
ATOM 847 N N . SER A 1 107 ? 17.542 -7.036 1.516 1.00 79.88 107 SER A N 1
ATOM 848 C CA . SER A 1 107 ? 18.718 -7.727 2.053 1.00 79.88 107 SER A CA 1
ATOM 849 C C . SER A 1 107 ? 18.986 -7.417 3.527 1.00 79.88 107 SER A C 1
ATOM 851 O O . SER A 1 107 ? 19.675 -8.184 4.190 1.00 79.88 107 SER A O 1
ATOM 853 N N . SER A 1 108 ? 18.449 -6.307 4.045 1.00 84.44 108 SER A N 1
ATOM 854 C CA . SER A 1 108 ? 18.660 -5.851 5.420 1.00 84.44 108 SER A CA 1
ATOM 855 C C . SER A 1 108 ? 17.332 -5.680 6.142 1.00 84.44 108 SER A C 1
ATOM 857 O O . SER A 1 108 ? 16.473 -4.905 5.711 1.00 84.44 108 SER A O 1
ATOM 859 N N . LEU A 1 109 ? 17.196 -6.369 7.273 1.00 86.12 109 LEU A N 1
ATOM 860 C CA . LEU A 1 109 ? 16.059 -6.204 8.170 1.00 86.12 109 LEU A CA 1
ATOM 861 C C . LEU A 1 109 ? 16.101 -4.852 8.895 1.00 86.12 109 LEU A C 1
ATOM 863 O O . LEU A 1 109 ? 15.049 -4.290 9.176 1.00 86.12 109 LEU A O 1
ATOM 867 N N . ASP A 1 110 ? 17.287 -4.276 9.106 1.00 84.12 110 ASP A N 1
ATOM 868 C CA . ASP A 1 110 ? 17.417 -2.968 9.754 1.00 84.12 110 ASP A CA 1
ATOM 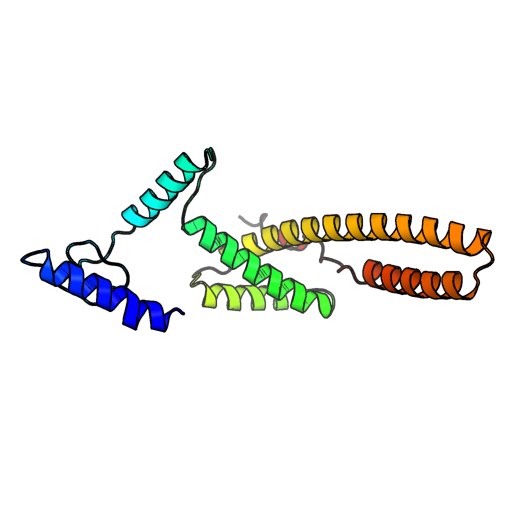869 C C . ASP A 1 110 ? 16.748 -1.859 8.941 1.00 84.12 110 ASP A C 1
ATOM 871 O O . ASP A 1 110 ? 16.018 -1.029 9.479 1.00 84.12 110 ASP A O 1
ATOM 875 N N . SER A 1 111 ? 16.897 -1.906 7.613 1.00 84.94 111 SER A N 1
ATOM 876 C CA . SER A 1 111 ? 16.217 -0.969 6.710 1.00 84.94 111 SER A CA 1
ATOM 877 C C . SER A 1 111 ? 14.688 -1.078 6.750 1.00 84.94 111 SER A C 1
ATOM 879 O O . SER A 1 111 ? 13.994 -0.145 6.342 1.00 84.94 111 SER A O 1
ATOM 881 N N . MET A 1 112 ? 14.155 -2.200 7.248 1.00 89.69 112 MET A N 1
ATOM 882 C CA . MET A 1 112 ? 12.720 -2.457 7.273 1.00 89.69 112 MET A CA 1
ATOM 883 C C . MET A 1 112 ? 12.002 -1.766 8.431 1.00 89.69 112 MET A C 1
ATOM 885 O O . MET A 1 112 ? 10.796 -1.540 8.342 1.00 89.69 112 MET A O 1
ATOM 889 N N . TRP A 1 113 ? 12.719 -1.412 9.499 1.00 88.44 113 TRP A N 1
ATOM 890 C CA . TRP A 1 113 ? 12.120 -0.794 10.682 1.00 88.44 113 TRP A CA 1
ATOM 891 C C . TRP A 1 113 ? 11.465 0.551 10.388 1.00 88.44 113 TRP A C 1
ATOM 893 O O . TRP A 1 113 ? 10.410 0.835 10.932 1.00 88.44 113 TRP A O 1
ATOM 903 N N . ARG A 1 114 ? 11.977 1.311 9.418 1.00 89.44 114 ARG A N 1
ATOM 904 C CA . ARG A 1 114 ? 11.324 2.552 8.978 1.00 89.44 114 ARG A CA 1
ATOM 905 C C . ARG A 1 114 ? 9.883 2.337 8.501 1.00 89.44 114 ARG A C 1
ATOM 907 O O . ARG A 1 114 ? 9.039 3.206 8.669 1.00 89.44 114 ARG A O 1
ATOM 914 N N . TYR A 1 115 ? 9.580 1.181 7.905 1.00 91.88 115 TYR A N 1
ATOM 915 C CA . TYR A 1 115 ? 8.211 0.873 7.486 1.00 91.88 115 TYR A CA 1
ATOM 916 C C . TYR A 1 115 ? 7.298 0.535 8.662 1.00 91.88 115 TYR A C 1
ATOM 918 O O . TYR A 1 115 ? 6.086 0.593 8.498 1.00 91.88 115 TYR A O 1
ATOM 926 N N . VAL A 1 116 ? 7.857 0.161 9.817 1.00 90.12 116 VAL A N 1
ATOM 927 C CA . VAL A 1 116 ? 7.099 0.032 11.065 1.00 90.12 116 VAL A CA 1
ATOM 928 C C . VAL A 1 116 ? 6.670 1.411 11.532 1.00 90.12 116 VAL A C 1
ATOM 930 O O . VAL A 1 116 ? 5.483 1.601 11.764 1.00 90.12 116 VAL A O 1
ATOM 933 N N . ASP A 1 117 ? 7.603 2.364 11.584 1.00 88.62 117 ASP A N 1
ATOM 934 C CA . ASP A 1 117 ? 7.312 3.746 11.978 1.00 88.62 117 ASP A CA 1
ATOM 935 C C . ASP A 1 117 ? 6.223 4.345 11.077 1.00 88.62 117 ASP A C 1
ATOM 937 O O . ASP A 1 117 ? 5.166 4.743 11.559 1.00 88.62 117 ASP A O 1
ATOM 941 N N . TRP A 1 118 ? 6.403 4.267 9.753 1.00 91.25 118 TRP A N 1
ATOM 942 C CA . TRP A 1 118 ? 5.396 4.734 8.793 1.00 91.25 118 TRP A CA 1
ATOM 943 C C . TRP A 1 118 ? 4.065 3.990 8.899 1.00 91.25 118 TRP A C 1
ATOM 945 O O . TRP A 1 118 ? 3.008 4.582 8.710 1.00 91.25 118 TRP A O 1
ATOM 955 N N . ALA A 1 119 ? 4.089 2.685 9.180 1.00 90.62 119 ALA A N 1
ATOM 956 C CA . ALA A 1 119 ? 2.857 1.929 9.362 1.00 90.62 119 ALA A CA 1
ATOM 957 C C . ALA A 1 119 ? 2.101 2.383 10.615 1.00 90.62 119 ALA A C 1
ATOM 959 O O . ALA A 1 119 ? 0.877 2.452 10.573 1.00 90.62 119 ALA A O 1
ATOM 960 N N . TYR A 1 120 ? 2.802 2.694 11.707 1.00 86.75 120 TYR A N 1
ATOM 961 C CA . TYR A 1 120 ? 2.176 3.237 12.910 1.00 86.75 120 TYR A CA 1
ATOM 962 C C . TYR A 1 120 ? 1.601 4.630 12.672 1.00 86.75 120 TYR A C 1
ATOM 964 O O . TYR A 1 120 ? 0.449 4.849 13.034 1.00 86.75 120 TYR A O 1
ATOM 972 N N . GLU A 1 121 ? 2.347 5.524 12.019 1.00 87.31 121 GLU A N 1
ATOM 973 C CA . GLU A 1 121 ? 1.865 6.865 11.658 1.00 87.31 121 GLU A CA 1
ATOM 974 C C . GLU A 1 121 ? 0.567 6.791 10.836 1.00 87.31 121 GLU A C 1
ATOM 976 O O . GLU A 1 121 ? -0.425 7.441 11.162 1.00 87.31 121 GLU A O 1
ATOM 981 N N . GLU A 1 122 ? 0.530 5.941 9.807 1.00 87.69 122 GLU A N 1
ATOM 982 C CA . GLU A 1 122 ? -0.654 5.772 8.956 1.00 87.69 122 GLU A CA 1
ATOM 983 C C . GLU A 1 122 ? -1.834 5.146 9.714 1.00 87.69 122 GLU A C 1
ATOM 985 O O . GLU A 1 122 ? -2.975 5.577 9.552 1.00 87.69 122 GLU A O 1
ATOM 990 N N . LEU A 1 123 ? -1.577 4.148 10.569 1.00 84.62 123 LEU A N 1
ATOM 991 C CA . LEU A 1 123 ? -2.616 3.542 11.407 1.00 84.62 123 LEU A CA 1
ATOM 992 C C . LEU A 1 123 ? -3.181 4.536 12.428 1.00 84.62 123 LEU A C 1
ATOM 994 O O . LEU A 1 123 ? -4.372 4.483 12.730 1.00 84.62 123 LEU A O 1
ATOM 998 N N . GLU A 1 124 ? -2.354 5.438 12.956 1.00 82.31 124 GLU A N 1
ATOM 999 C CA . GLU A 1 124 ? -2.798 6.485 13.873 1.00 82.31 124 GLU A CA 1
ATOM 1000 C C . GLU A 1 124 ? -3.716 7.495 13.170 1.00 82.31 124 GLU A C 1
ATOM 1002 O O . GLU A 1 124 ? -4.739 7.885 13.736 1.00 82.31 124 GLU A O 1
ATOM 1007 N N . VAL A 1 125 ? -3.390 7.891 11.934 1.00 81.69 125 VAL A N 1
ATOM 1008 C CA . VAL A 1 125 ? -4.243 8.774 11.120 1.00 81.69 125 VAL A CA 1
ATOM 1009 C C . VAL A 1 125 ? -5.588 8.107 10.827 1.00 81.69 125 VAL A C 1
ATOM 1011 O O . VAL A 1 125 ? -6.628 8.686 11.132 1.00 81.69 125 VAL A O 1
ATOM 1014 N N . GLU A 1 126 ? -5.590 6.863 10.338 1.00 79.38 126 GLU A N 1
ATOM 1015 C CA . GLU A 1 126 ? -6.833 6.122 10.079 1.00 79.38 126 GLU A CA 1
ATOM 1016 C C . GLU A 1 126 ? -7.689 5.942 11.342 1.00 79.38 126 GLU A C 1
ATOM 1018 O O . GLU A 1 126 ? -8.923 5.961 11.283 1.00 79.38 126 GLU A O 1
ATOM 1023 N N . TYR A 1 127 ? -7.044 5.759 12.498 1.00 74.94 127 TYR A N 1
ATOM 1024 C CA . TYR A 1 127 ? -7.739 5.678 13.774 1.00 74.94 127 TYR A CA 1
ATOM 1025 C C . TYR A 1 127 ? -8.395 7.008 14.145 1.00 74.94 127 TYR A C 1
ATOM 1027 O O . TYR A 1 127 ? -9.568 7.011 14.517 1.00 74.94 127 TYR A O 1
ATOM 1035 N N . LYS A 1 128 ? -7.674 8.129 14.026 1.00 76.12 128 LYS A N 1
ATOM 1036 C CA . LYS A 1 128 ? -8.235 9.464 14.283 1.00 76.12 128 LYS A CA 1
ATOM 1037 C C . LYS A 1 128 ? -9.437 9.732 13.383 1.00 76.12 128 LYS A C 1
ATOM 1039 O O . LYS A 1 128 ? -10.475 10.155 13.886 1.00 76.12 128 LYS A O 1
ATOM 1044 N N . ASP A 1 129 ? -9.339 9.396 12.100 1.00 77.56 129 ASP A N 1
ATOM 1045 C CA . ASP A 1 129 ? -10.450 9.531 11.154 1.00 77.56 129 ASP A CA 1
ATOM 1046 C C . ASP A 1 129 ? -11.647 8.663 11.563 1.00 77.56 129 ASP A C 1
ATOM 1048 O O . ASP A 1 129 ? -12.779 9.143 11.632 1.00 77.56 129 ASP A O 1
ATOM 1052 N N . SER A 1 130 ? -11.404 7.404 11.933 1.00 75.81 130 SER A N 1
ATOM 1053 C CA . SER A 1 130 ? -12.457 6.491 12.399 1.00 75.81 130 SER A CA 1
ATOM 1054 C C . SER A 1 130 ? -13.115 6.969 13.698 1.00 75.81 130 SER A C 1
ATOM 1056 O O . SER A 1 130 ? -14.331 6.857 13.860 1.00 75.81 130 SER A O 1
ATOM 1058 N N . ALA A 1 131 ? -12.331 7.516 14.629 1.00 73.75 131 ALA A N 1
ATOM 1059 C CA . ALA A 1 131 ? -12.823 8.066 15.887 1.00 73.75 131 ALA A CA 1
ATOM 1060 C C . ALA A 1 131 ? -13.680 9.320 15.661 1.00 73.75 131 ALA A C 1
ATOM 1062 O O . ALA A 1 131 ? -14.718 9.464 16.309 1.00 73.75 131 ALA A O 1
ATOM 1063 N N . ASN A 1 132 ? -13.290 10.181 14.717 1.00 78.44 132 ASN A N 1
ATOM 1064 C CA . ASN A 1 132 ? -14.074 11.349 14.317 1.00 78.44 132 ASN A CA 1
ATOM 1065 C C . ASN A 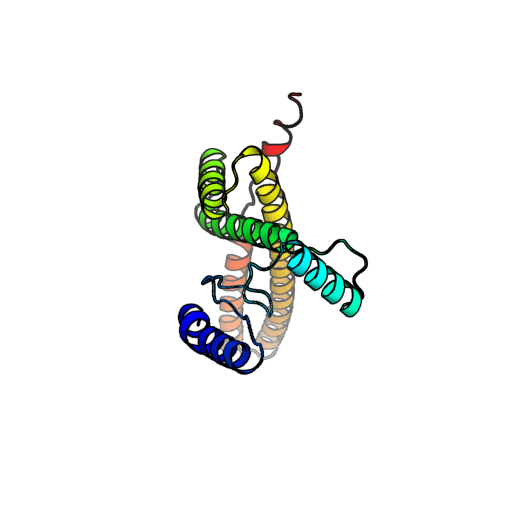1 132 ? -15.423 10.927 13.719 1.00 78.44 132 ASN A C 1
ATOM 1067 O O . ASN A 1 132 ? -16.464 11.397 14.174 1.00 78.44 132 ASN A O 1
ATOM 1071 N N . VAL A 1 133 ? -15.427 9.958 12.795 1.00 80.00 133 VAL A N 1
ATOM 1072 C CA . VAL A 1 133 ? -16.664 9.403 12.214 1.00 80.00 133 VAL A CA 1
ATOM 1073 C C . VAL A 1 133 ? -17.561 8.786 13.293 1.00 80.00 133 VAL A C 1
ATOM 1075 O O . VAL A 1 133 ? -18.774 8.995 13.297 1.00 80.00 133 VAL A O 1
ATOM 1078 N N . ALA A 1 134 ? -16.985 8.048 14.246 1.00 78.38 134 ALA A N 1
ATOM 1079 C CA . ALA A 1 134 ? -17.742 7.476 15.356 1.00 78.38 134 ALA A CA 1
ATOM 1080 C C . ALA A 1 134 ? -18.341 8.555 16.278 1.00 78.38 134 ALA A C 1
ATOM 1082 O O . ALA A 1 134 ? -19.462 8.388 16.759 1.00 78.38 134 ALA A O 1
ATOM 1083 N N . ALA A 1 135 ? -17.624 9.658 16.518 1.00 80.81 135 ALA A N 1
ATOM 1084 C CA . ALA A 1 135 ? -18.124 10.788 17.299 1.00 80.81 135 ALA A CA 1
ATOM 1085 C C . ALA A 1 135 ? -19.288 11.505 16.595 1.00 80.81 135 ALA A C 1
ATOM 1087 O O . ALA A 1 135 ? -20.300 11.796 17.235 1.00 80.81 135 ALA A O 1
ATOM 1088 N N . GLU A 1 136 ? -19.192 11.723 15.282 1.00 85.31 136 GLU A N 1
ATOM 1089 C CA . GLU A 1 136 ? -20.287 12.277 14.476 1.00 85.31 136 GLU A CA 1
ATOM 1090 C C . GLU A 1 136 ? -21.521 11.365 14.498 1.00 85.31 136 GLU A C 1
ATOM 1092 O O . GLU A 1 136 ? -22.630 11.826 14.778 1.00 85.31 136 GLU A O 1
ATOM 1097 N N . ALA A 1 137 ? -21.334 10.057 14.294 1.00 85.81 137 ALA A N 1
ATOM 1098 C CA . ALA A 1 137 ? -22.416 9.077 14.378 1.00 85.81 137 ALA A CA 1
ATOM 1099 C C . ALA A 1 137 ? -23.084 9.070 15.764 1.00 85.81 137 ALA A C 1
ATOM 1101 O O . ALA A 1 137 ? -24.307 8.961 15.866 1.00 85.81 137 ALA A O 1
ATOM 1102 N N . MET A 1 138 ? -22.296 9.228 16.833 1.00 85.81 138 MET A N 1
ATOM 1103 C CA . MET A 1 138 ? -22.812 9.304 18.199 1.00 85.81 138 MET A CA 1
ATOM 1104 C C . MET A 1 138 ? -23.681 10.548 18.415 1.00 85.81 138 MET A C 1
ATOM 1106 O O . MET A 1 138 ? -24.750 10.438 19.009 1.00 85.81 138 MET A O 1
ATOM 1110 N N . SER A 1 139 ? -23.269 11.703 17.883 1.00 88.75 139 SER A N 1
ATOM 1111 C CA . SER A 1 139 ? -24.048 12.948 17.940 1.00 88.75 139 SER A CA 1
ATOM 1112 C C . SER A 1 139 ? -25.417 12.796 17.262 1.00 88.75 139 SER A C 1
ATOM 1114 O O . SER A 1 139 ? -26.449 13.148 17.838 1.00 88.75 139 SER A O 1
ATOM 1116 N N . VAL A 1 140 ? -25.454 12.178 16.074 1.00 90.06 140 VAL A N 1
ATOM 1117 C CA . VAL A 1 140 ? -26.708 11.892 15.352 1.00 90.06 140 VAL A CA 1
ATOM 1118 C C . VAL A 1 140 ? -27.611 10.957 16.159 1.00 90.06 140 VAL A C 1
ATOM 1120 O O . VAL A 1 140 ? -28.811 11.197 16.280 1.00 90.06 140 VAL A O 1
ATOM 1123 N N . ILE A 1 141 ? -27.044 9.906 16.748 1.00 90.19 141 ILE A N 1
ATOM 1124 C CA . ILE A 1 141 ? -27.788 8.965 17.591 1.00 90.19 141 ILE A CA 1
ATOM 1125 C C . ILE A 1 141 ? -28.372 9.653 18.820 1.00 90.19 141 ILE A C 1
ATOM 1127 O O . ILE A 1 141 ? -29.514 9.379 19.180 1.00 90.19 141 ILE A O 1
ATOM 1131 N N . GLU A 1 142 ? -27.635 10.560 19.457 1.00 88.44 142 GLU A N 1
ATOM 1132 C CA . GLU A 1 142 ? -28.132 11.306 20.614 1.00 88.44 142 GLU A CA 1
ATOM 1133 C C . GLU A 1 142 ? -29.285 12.246 20.248 1.00 88.44 142 GLU A C 1
ATOM 1135 O O . GLU A 1 142 ? -30.267 12.307 20.994 1.00 88.44 142 GLU A O 1
ATOM 1140 N N . ALA A 1 143 ? -29.231 12.887 19.076 1.00 89.38 143 ALA A N 1
ATOM 1141 C CA . ALA A 1 143 ? -30.345 13.671 18.547 1.00 89.38 143 ALA A CA 1
ATOM 1142 C C . ALA A 1 143 ? -31.588 12.796 18.292 1.00 89.38 143 ALA A C 1
ATOM 1144 O O . ALA A 1 143 ? -32.670 13.099 18.799 1.00 89.38 143 ALA A O 1
ATOM 1145 N N . LEU A 1 144 ? -31.421 11.656 17.608 1.00 89.75 144 LEU A N 1
ATOM 1146 C CA . LEU A 1 144 ? -32.509 10.705 17.341 1.00 89.75 144 LEU A CA 1
ATOM 1147 C C . LEU A 1 144 ? -33.101 10.116 18.630 1.00 89.75 144 LEU A C 1
ATOM 1149 O O . LEU A 1 144 ? -34.312 9.928 18.729 1.00 89.75 144 LEU A O 1
ATOM 1153 N N . MET A 1 145 ? -32.275 9.847 19.647 1.00 88.44 145 MET A N 1
ATOM 1154 C CA . MET A 1 145 ? -32.762 9.439 20.969 1.00 88.44 145 MET A CA 1
ATOM 1155 C C . MET A 1 145 ? -33.602 10.536 21.627 1.00 88.44 145 MET A C 1
ATOM 1157 O O . MET A 1 145 ? -34.594 10.221 22.286 1.00 88.44 145 MET A O 1
ATOM 1161 N N . GLY A 1 146 ? -33.201 11.803 21.487 1.00 86.44 146 GLY A N 1
ATOM 1162 C CA . GLY A 1 146 ? -33.961 12.951 21.979 1.00 86.44 146 GLY A CA 1
ATOM 1163 C C . GLY A 1 146 ? -35.349 13.031 21.344 1.00 86.44 146 GLY A C 1
ATOM 1164 O O . GLY A 1 146 ? -36.344 13.143 22.060 1.00 86.44 146 GLY A O 1
ATOM 1165 N N . GLU A 1 147 ? -35.422 12.876 20.021 1.00 87.62 147 GLU A N 1
ATOM 1166 C CA . GLU A 1 147 ? -36.678 12.864 19.259 1.00 87.62 147 GLU A CA 1
ATOM 1167 C C . GLU A 1 147 ? -37.558 11.644 19.565 1.00 87.62 147 GLU A C 1
ATOM 1169 O O . GLU A 1 147 ? -38.773 11.760 19.735 1.00 87.62 147 GLU A O 1
ATOM 1174 N N . ALA A 1 148 ? -36.968 10.454 19.693 1.00 87.94 148 ALA A N 1
ATOM 1175 C CA . ALA A 1 148 ? -37.708 9.244 20.048 1.00 87.94 148 ALA A CA 1
ATOM 1176 C C . ALA A 1 148 ? -38.329 9.344 21.452 1.00 87.94 148 ALA A C 1
ATOM 1178 O O . ALA A 1 148 ? -39.439 8.863 21.683 1.00 87.94 148 ALA A O 1
ATOM 1179 N N . LYS A 1 149 ? -37.634 10.001 22.391 1.00 84.62 149 LYS A N 1
ATOM 1180 C CA . LYS A 1 149 ? -38.153 10.266 23.740 1.00 84.62 149 LYS A CA 1
ATOM 1181 C C . LYS A 1 149 ? -39.251 11.326 23.741 1.00 84.62 149 LYS A C 1
ATOM 1183 O O . LYS A 1 149 ? -40.237 11.142 24.447 1.00 84.62 149 LYS A O 1
ATOM 1188 N N . SER A 1 150 ? -39.104 12.406 22.970 1.00 86.44 150 SER A N 1
ATOM 1189 C CA . SER A 1 150 ? -40.113 13.474 22.899 1.00 86.44 150 SER A CA 1
ATOM 1190 C C . SER A 1 150 ? -41.395 13.041 22.183 1.00 86.44 150 SER A C 1
ATOM 1192 O O . SER A 1 150 ? -42.468 13.537 22.507 1.00 86.44 150 SER A O 1
ATOM 1194 N N . SER A 1 151 ? -41.298 12.086 21.255 1.00 85.50 151 SER A N 1
ATOM 1195 C CA . SER A 1 151 ? -42.435 11.474 20.553 1.00 85.50 151 SER A CA 1
ATOM 1196 C C . SER A 1 151 ? -43.056 10.270 21.280 1.00 85.50 151 SER A C 1
ATOM 1198 O O . SER A 1 151 ? -43.927 9.608 20.721 1.00 85.50 151 SER A O 1
ATOM 1200 N N . GLU A 1 152 ? -42.599 9.958 22.501 1.00 85.62 152 GLU A N 1
ATOM 1201 C CA . GLU A 1 152 ? -43.007 8.790 23.306 1.00 85.62 152 GLU A CA 1
ATOM 1202 C C . GLU A 1 152 ? -42.866 7.426 22.593 1.00 85.62 152 GLU A C 1
ATOM 1204 O O . GLU A 1 152 ? -43.424 6.410 23.024 1.00 85.62 152 GLU A O 1
ATOM 1209 N N . ASN A 1 153 ? -42.066 7.352 21.526 1.00 88.00 153 ASN A N 1
ATOM 1210 C CA . ASN A 1 153 ? -41.871 6.133 20.751 1.00 88.00 153 ASN A CA 1
ATOM 1211 C C . ASN A 1 153 ? -40.833 5.215 21.419 1.00 88.00 153 ASN A C 1
ATOM 1213 O O . ASN A 1 153 ? -39.649 5.192 21.069 1.00 88.00 153 ASN A O 1
ATOM 1217 N N . ARG A 1 154 ? -41.296 4.435 22.403 1.00 85.75 154 ARG A N 1
ATOM 1218 C CA . ARG A 1 154 ? -40.453 3.533 23.210 1.00 85.75 154 ARG A CA 1
ATOM 1219 C C . ARG A 1 154 ? -39.699 2.495 22.377 1.00 85.75 154 ARG A C 1
ATOM 1221 O O . ARG A 1 154 ? -38.517 2.281 22.625 1.00 85.75 154 ARG A O 1
ATOM 1228 N N . ALA A 1 155 ? -40.343 1.906 21.368 1.00 87.62 155 ALA A N 1
ATOM 1229 C CA . ALA A 1 155 ? -39.719 0.891 20.514 1.00 87.62 155 ALA A CA 1
ATOM 1230 C C . ALA A 1 155 ? -38.543 1.463 19.700 1.00 87.62 155 ALA A C 1
ATOM 1232 O O . ALA A 1 155 ? -37.498 0.821 19.553 1.00 87.62 155 ALA A O 1
ATOM 1233 N N . LEU A 1 156 ? -38.691 2.699 19.208 1.00 86.75 156 LEU A N 1
ATOM 1234 C CA . LEU A 1 156 ? -37.615 3.406 18.519 1.00 86.75 156 LEU A CA 1
ATOM 1235 C C . LEU A 1 156 ? -36.478 3.767 19.485 1.00 86.75 156 LEU A C 1
ATOM 1237 O O . LEU A 1 156 ? -35.315 3.537 19.165 1.00 86.75 156 LEU A O 1
ATOM 1241 N N . ALA A 1 157 ? -36.797 4.269 20.682 1.00 87.06 157 ALA A N 1
ATOM 1242 C CA . ALA A 1 157 ? -35.796 4.620 21.689 1.00 87.06 157 ALA A CA 1
ATOM 1243 C C . ALA A 1 157 ? -34.951 3.409 22.136 1.00 87.06 157 ALA A C 1
ATOM 1245 O O . ALA A 1 157 ? -33.733 3.533 22.266 1.00 87.06 157 ALA A O 1
ATOM 1246 N N . GLU A 1 158 ? -35.572 2.240 22.325 1.00 89.19 158 GLU A N 1
ATOM 1247 C CA . GLU A 1 158 ? -34.870 0.984 22.630 1.00 89.19 158 GLU A CA 1
ATOM 1248 C C . GLU A 1 158 ? -33.966 0.538 21.476 1.00 89.19 158 GLU A C 1
ATOM 1250 O O . GLU A 1 158 ? -32.802 0.200 21.694 1.00 89.19 158 GLU A O 1
ATOM 1255 N N . SER A 1 159 ? -34.460 0.606 20.236 1.00 87.62 159 SER A N 1
ATOM 1256 C CA . SER A 1 159 ? -33.674 0.252 19.048 1.00 87.62 159 SER A CA 1
ATOM 1257 C C . SER A 1 159 ? -32.436 1.141 18.901 1.00 87.62 159 SER A C 1
ATOM 1259 O O . SER A 1 159 ? -31.342 0.650 18.629 1.00 87.62 159 SER A O 1
ATOM 1261 N N . ILE A 1 160 ? -32.580 2.449 19.138 1.00 90.38 160 ILE A N 1
ATOM 1262 C CA . ILE A 1 160 ? -31.459 3.393 19.078 1.00 90.38 160 ILE A CA 1
ATOM 1263 C C . ILE A 1 160 ? -30.454 3.135 20.213 1.00 90.38 160 ILE A C 1
ATOM 1265 O O . ILE A 1 160 ? -29.246 3.243 19.996 1.00 90.38 160 ILE A O 1
ATOM 1269 N N . LEU A 1 161 ? -30.914 2.738 21.405 1.00 89.06 161 LEU A N 1
ATOM 1270 C CA . LEU A 1 161 ? -30.034 2.380 22.522 1.00 89.06 161 LEU A CA 1
ATOM 1271 C C . LEU A 1 161 ? -29.122 1.189 22.175 1.00 89.06 161 LEU A C 1
ATOM 1273 O O . LEU A 1 161 ? -27.934 1.217 22.489 1.00 89.06 161 LEU A O 1
ATOM 1277 N N . ILE A 1 162 ? -29.653 0.175 21.483 1.00 88.44 162 ILE A N 1
ATOM 1278 C CA . ILE A 1 162 ? -28.871 -0.984 21.018 1.00 88.44 162 ILE A CA 1
ATOM 1279 C C . ILE A 1 162 ? -27.768 -0.535 20.052 1.00 88.44 162 ILE A C 1
ATOM 1281 O O . ILE A 1 162 ? -26.620 -0.965 20.174 1.00 88.44 162 ILE A O 1
ATOM 1285 N N . VAL A 1 163 ? -28.095 0.361 19.115 1.00 87.81 163 VAL A N 1
ATOM 1286 C CA . VAL A 1 163 ? -27.114 0.914 18.166 1.00 87.81 163 VAL A CA 1
ATOM 1287 C C . VAL A 1 163 ? -26.046 1.733 18.900 1.00 87.81 163 VAL A C 1
ATOM 1289 O O . VAL A 1 163 ? -24.858 1.592 18.601 1.00 87.81 163 VAL A O 1
ATOM 1292 N N . LYS A 1 164 ? -26.442 2.539 19.895 1.00 87.38 164 LYS A N 1
ATOM 1293 C CA . LYS A 1 164 ? -25.517 3.309 20.740 1.00 87.38 164 LYS A CA 1
ATOM 1294 C C . LYS A 1 164 ? -24.508 2.399 21.442 1.00 87.38 164 LYS A C 1
ATOM 1296 O O . LYS A 1 164 ? -23.308 2.662 21.393 1.00 87.38 164 LYS A O 1
ATOM 1301 N N . GLU A 1 165 ? -24.984 1.319 22.053 1.00 85.88 165 GLU A N 1
ATOM 1302 C CA . GLU A 1 165 ? -24.134 0.366 22.771 1.00 85.88 165 GLU A CA 1
ATOM 1303 C C . GLU A 1 165 ? -23.171 -0.371 21.827 1.00 85.88 165 GLU A C 1
ATOM 1305 O O . GLU A 1 165 ? -21.976 -0.479 22.108 1.00 85.88 165 GLU A O 1
ATOM 1310 N N . ALA A 1 166 ? -23.649 -0.799 20.654 1.00 83.38 166 ALA A N 1
ATOM 1311 C CA . ALA A 1 166 ? -22.804 -1.434 19.643 1.00 83.38 166 ALA A CA 1
ATOM 1312 C C . ALA A 1 166 ? -21.661 -0.510 19.173 1.00 83.38 166 ALA A C 1
ATOM 1314 O O . ALA A 1 166 ? -20.522 -0.955 19.007 1.00 83.38 166 ALA A O 1
ATOM 1315 N N . LEU A 1 167 ? -21.935 0.787 19.005 1.00 80.38 167 LEU A N 1
ATOM 1316 C CA . LEU A 1 167 ? -20.918 1.776 18.637 1.00 80.38 167 LEU A CA 1
ATOM 1317 C C . LEU A 1 167 ? -19.917 2.053 19.764 1.00 80.38 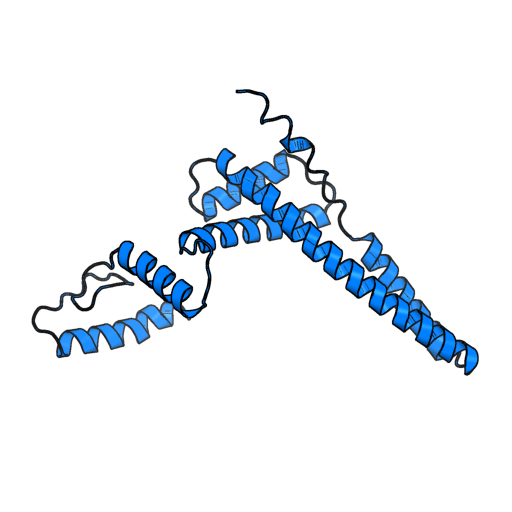167 LEU A C 1
ATOM 1319 O O . LEU A 1 167 ? -18.727 2.218 19.490 1.00 80.38 167 LEU A O 1
ATOM 1323 N N . LEU A 1 168 ? -20.355 2.060 21.027 1.00 78.31 168 LEU A N 1
ATOM 1324 C CA . LEU A 1 168 ? -19.451 2.199 22.174 1.00 78.31 168 LEU A CA 1
ATOM 1325 C C . LEU A 1 168 ? -18.458 1.031 22.259 1.00 78.31 168 LEU A C 1
ATOM 1327 O O . LEU A 1 168 ? -17.270 1.251 22.494 1.00 78.31 168 LEU A O 1
ATOM 1331 N N . GLN A 1 169 ? -18.912 -0.193 21.990 1.00 74.25 169 GLN A N 1
ATOM 1332 C CA . GLN A 1 169 ? -18.046 -1.376 21.957 1.00 74.25 169 GLN A CA 1
ATOM 1333 C C . GLN A 1 169 ? -17.059 -1.370 20.779 1.00 74.25 169 GLN A C 1
ATOM 1335 O O . GLN A 1 169 ? -15.942 -1.876 20.900 1.00 74.25 169 GLN A O 1
ATOM 1340 N N . LEU A 1 170 ? -17.443 -0.792 19.638 1.00 68.31 170 LEU A N 1
ATOM 1341 C CA . LEU A 1 170 ? -16.531 -0.588 18.508 1.00 68.31 170 LEU A CA 1
ATOM 1342 C C . LEU A 1 170 ? -15.453 0.454 18.832 1.00 68.31 170 LEU A C 1
ATOM 1344 O O . LEU A 1 170 ? -14.295 0.258 18.464 1.00 68.31 170 LEU A O 1
ATOM 1348 N N . ARG A 1 171 ? -15.807 1.515 19.568 1.00 65.81 171 ARG A N 1
ATOM 1349 C CA . ARG A 1 171 ? -14.867 2.557 19.999 1.00 65.81 171 ARG A CA 1
ATOM 1350 C C . ARG A 1 171 ? -13.806 2.031 20.968 1.00 65.81 171 ARG A C 1
ATOM 1352 O O . ARG A 1 171 ? -12.669 2.461 20.879 1.00 65.81 171 ARG A O 1
ATOM 1359 N N . THR A 1 172 ? -14.138 1.121 21.884 1.00 57.47 172 THR A N 1
ATOM 1360 C CA . THR A 1 172 ? -13.174 0.598 22.879 1.00 57.47 172 THR A CA 1
ATOM 1361 C C . THR A 1 172 ? -12.271 -0.511 22.342 1.00 57.47 172 THR A C 1
ATOM 1363 O O . THR A 1 172 ? -11.185 -0.725 22.872 1.00 57.47 172 THR A O 1
ATOM 1366 N N . LYS A 1 173 ? -12.666 -1.191 21.257 1.00 55.81 173 LYS A N 1
ATOM 1367 C CA . LYS A 1 173 ? -11.810 -2.149 20.534 1.00 55.81 173 LYS A CA 1
ATOM 1368 C C . LYS A 1 173 ? -10.735 -1.488 19.670 1.00 55.81 173 LYS A C 1
ATOM 1370 O O . LYS A 1 173 ? -9.989 -2.198 18.993 1.00 55.81 173 LYS A O 1
ATOM 1375 N N . SER A 1 174 ? -10.637 -0.159 19.671 1.00 50.19 174 SER A N 1
ATOM 1376 C CA . SER A 1 174 ? -9.576 0.541 18.968 1.00 50.19 174 SER A CA 1
ATOM 1377 C C . SER A 1 174 ? -8.231 0.296 19.649 1.00 50.19 174 SER A C 1
ATOM 1379 O O . SER A 1 174 ? -7.899 0.906 20.659 1.00 50.19 174 SER A O 1
ATOM 1381 N N . TYR A 1 175 ? -7.513 -0.664 19.083 1.00 51.28 175 TYR A N 1
ATOM 1382 C CA . TYR A 1 175 ? -6.116 -1.022 19.277 1.00 51.28 175 TYR A CA 1
ATOM 1383 C C . TYR A 1 175 ? -5.303 -0.080 20.176 1.00 51.28 175 TYR A C 1
ATOM 1385 O O . TYR A 1 175 ? -4.988 1.045 19.793 1.00 51.28 175 TYR A O 1
ATOM 1393 N N . GLU A 1 176 ? -4.852 -0.596 21.320 1.00 51.09 176 GLU A N 1
ATOM 1394 C CA . GLU A 1 176 ? -3.650 -0.079 21.970 1.00 51.09 176 GLU A CA 1
ATOM 1395 C C . GLU A 1 176 ? -2.480 -0.318 21.007 1.00 51.09 176 GLU A C 1
ATOM 1397 O O . GLU A 1 176 ? -1.909 -1.410 20.948 1.00 51.09 176 GLU A O 1
ATOM 1402 N N . LEU A 1 177 ? -2.166 0.673 20.170 1.00 51.72 177 LEU A N 1
ATOM 1403 C CA . LEU A 1 177 ? -0.925 0.660 19.407 1.00 51.72 177 LEU A CA 1
ATOM 1404 C C . LEU A 1 177 ? 0.206 0.667 20.446 1.00 51.72 177 LEU A C 1
ATOM 1406 O O . LEU A 1 177 ? 0.250 1.588 21.268 1.00 51.72 177 LEU A O 1
ATOM 1410 N N . PRO A 1 178 ? 1.089 -0.350 20.473 1.00 48.75 178 PRO A N 1
ATOM 1411 C CA . PRO A 1 178 ? 2.228 -0.339 21.375 1.00 48.75 178 PRO A CA 1
ATOM 1412 C C . PRO A 1 178 ? 2.985 0.963 21.157 1.00 48.75 178 PRO A C 1
ATOM 1414 O O . PRO A 1 178 ? 3.318 1.299 20.018 1.00 48.75 178 PRO A O 1
ATOM 1417 N N . SER A 1 179 ? 3.205 1.719 22.233 1.00 45.22 179 SER A N 1
ATOM 1418 C CA . SER A 1 179 ? 3.909 2.987 22.128 1.00 45.22 179 SER A CA 1
ATOM 1419 C C . SER A 1 179 ? 5.258 2.748 21.447 1.00 45.22 179 SER A C 1
ATOM 1421 O O . SER A 1 179 ? 5.983 1.799 21.756 1.00 45.22 179 SER A O 1
ATOM 1423 N N . VAL A 1 180 ? 5.594 3.623 20.501 1.00 48.34 180 VAL A N 1
ATOM 1424 C CA . VAL A 1 180 ? 6.794 3.596 19.637 1.00 48.34 180 VAL A CA 1
ATOM 1425 C C . VAL A 1 180 ? 8.120 3.628 20.443 1.00 48.34 180 VAL A C 1
ATOM 1427 O O . VAL A 1 180 ? 9.219 3.612 19.894 1.00 48.34 180 VAL A O 1
ATOM 1430 N N . VAL A 1 181 ? 8.050 3.596 21.777 1.00 43.66 181 VAL A N 1
ATOM 1431 C CA . VAL A 1 181 ? 9.157 3.702 22.737 1.00 43.66 181 VAL A CA 1
ATOM 1432 C C . VAL A 1 181 ? 10.214 2.600 22.568 1.00 43.66 181 VAL A C 1
ATOM 1434 O O . VAL A 1 181 ? 11.369 2.807 22.932 1.00 43.66 181 VAL A O 1
ATOM 1437 N N . ALA A 1 182 ? 9.901 1.466 21.933 1.00 45.09 182 ALA A N 1
ATOM 1438 C CA . ALA A 1 182 ? 10.912 0.442 21.648 1.00 45.09 182 ALA A CA 1
ATOM 1439 C C . ALA A 1 182 ? 11.976 0.881 20.612 1.00 45.09 182 ALA A C 1
ATOM 1441 O O . ALA A 1 182 ? 13.040 0.260 20.538 1.00 45.09 182 ALA A O 1
ATOM 1442 N N . HIS A 1 183 ? 11.728 1.944 19.833 1.00 43.88 183 HIS A N 1
ATOM 1443 C CA . HIS A 1 183 ? 12.628 2.379 18.760 1.00 43.88 183 HIS A CA 1
ATOM 1444 C C . HIS A 1 183 ? 13.706 3.380 19.176 1.00 43.88 183 HIS A C 1
ATOM 1446 O O . HIS A 1 183 ? 14.812 3.330 18.629 1.00 43.88 183 HIS A O 1
ATOM 1452 N N . SER A 1 184 ? 13.457 4.233 20.176 1.00 44.53 184 SER A N 1
ATOM 1453 C CA . SER A 1 184 ? 14.440 5.258 20.565 1.00 44.53 184 SER A CA 1
ATOM 1454 C C . SER A 1 184 ? 15.704 4.667 21.206 1.00 44.53 184 SER A C 1
ATOM 1456 O O . SER A 1 184 ? 16.733 5.331 21.245 1.00 44.53 184 SER A O 1
ATOM 1458 N N . LEU A 1 185 ? 15.660 3.412 21.670 1.00 44.28 185 LEU A N 1
ATOM 1459 C CA . LEU A 1 185 ? 16.785 2.756 22.344 1.00 44.28 185 LEU A CA 1
ATOM 1460 C C . LEU A 1 185 ? 17.818 2.138 21.389 1.00 44.28 185 LEU A C 1
ATOM 1462 O O . LEU A 1 185 ? 18.906 1.783 21.832 1.00 44.28 185 LEU A O 1
ATOM 1466 N N . ARG A 1 186 ? 17.521 2.005 20.087 1.00 53.50 186 ARG A N 1
ATOM 1467 C CA . ARG A 1 186 ? 18.473 1.431 19.109 1.00 53.50 186 ARG A CA 1
ATOM 1468 C C . ARG A 1 186 ? 19.286 2.475 18.342 1.00 53.50 186 ARG A C 1
ATOM 1470 O O . ARG A 1 186 ? 20.316 2.126 17.781 1.00 53.50 186 ARG A O 1
ATOM 1477 N N . GLY A 1 187 ? 18.854 3.738 18.339 1.00 43.78 187 GLY A N 1
ATOM 1478 C CA . GLY A 1 187 ? 19.554 4.842 17.666 1.00 43.78 187 GLY A CA 1
ATOM 1479 C C . GLY A 1 187 ? 20.701 5.467 18.468 1.00 43.78 187 GLY A C 1
ATOM 1480 O O . GLY A 1 187 ? 21.414 6.306 17.934 1.00 43.78 187 GLY A O 1
ATOM 1481 N N . SER A 1 188 ? 20.889 5.082 19.735 1.00 37.94 188 SER A N 1
ATOM 1482 C CA . SER A 1 188 ? 21.924 5.644 20.624 1.00 37.94 188 SER A CA 1
ATOM 1483 C C . SER A 1 188 ? 23.192 4.788 20.724 1.00 37.94 188 SER A C 1
ATOM 1485 O O . SER A 1 188 ? 24.041 5.055 21.568 1.00 37.94 188 SER A O 1
ATOM 1487 N N . ALA A 1 189 ? 23.319 3.753 19.891 1.00 36.41 189 ALA A N 1
ATOM 1488 C CA . ALA A 1 189 ? 24.477 2.864 19.857 1.00 36.41 189 ALA A CA 1
ATOM 1489 C C . ALA A 1 189 ? 25.195 2.941 18.499 1.00 36.41 189 ALA A C 1
ATOM 1491 O O . ALA A 1 189 ? 25.305 1.938 17.798 1.00 36.41 189 ALA A O 1
ATOM 1492 N N . THR A 1 190 ? 25.659 4.136 18.129 1.00 35.44 190 THR A N 1
ATOM 1493 C CA . THR A 1 190 ? 26.738 4.357 17.149 1.00 35.44 190 THR A CA 1
ATOM 1494 C C . THR A 1 190 ? 27.523 5.592 17.538 1.00 35.44 190 THR A C 1
ATOM 1496 O O . THR A 1 190 ? 26.856 6.637 17.716 1.00 35.44 190 THR A O 1
#

Foldseek 3Di:
DVVCCQVPVVVVLLVVLVVPDDQQDQPPASDADSSNHHDDLVVQQVVQVVVCVVVVHPDDTHPVVVLLVVLLVQLLVQLVVVLLVPADDPVSSLVSLVVSCVVSVPPDSVVSVVSVVVSVVVLVVVLVVVVVVLVVVLVVLVVQLVVCVVVVVPVSNVVSVVVNVVSVVVNVSSGPHPPPVVPVVVVVPD